Protein AF-A0AAV4SG74-F1 (afdb_monomer_lite)

pLDDT: mean 82.35, std 17.42, range [22.11, 98.25]

Sequence (217 aa):
MGGVVVFLGATATVDKCEEGGGGQMCSKLIEVGYLRFPQSEADIDRMCPLVLKFADCLKDYEDECGAEKERENVEKLIDLTNDICREDSQLRISLVANIACIENQINRSNCNRKTRDDLEELKDYIEEIETEQNMFSDMWLDYQCLFVAMEIACYASDISQNCGKEAEDVSMEILIRGEHLDDYCPETSRESALEVMKMLDLELEEETDLKNIFSTH

Organism: Caerostris extrusa (NCBI:txid172846)

Foldseek 3Di:
DDDDPPPPDPDDPPPLQPPDDLCVVLCVLVPDPPPQQQQAPVSLQVCLVSQLSSLVSQLVSCVSHNDPVSNVLSVLQNVLSVLCNDPPHPLVVLCNVQRNVLSVLVVVDPQLVVLCVLCVVVVVVQVVVCVVVVDHDPVVLLSQLSSLLSSLLSSLVSCCVRRNNSSSVSSNVCCLSNDCSCVSAPLVSLVVNLVVVVVGPDDPSSNVSSVVSSVVD

Radius of gyration: 21.66 Å; chains: 1; bounding box: 48×61×62 Å

Secondary structure (DSSP, 8-state):
------------SSSTTTSS-HHHHHHTTS--S--PPP-SHHHHHHHHHHHHHHHHHHHHHHHHH--HHHHHHHHHHHHHHHHHH-TT-HHHHHHHHHHHHHHHHHHH--HHHHHHHHTHHHHHHHHHHHHHHTS--THHHHHHHHHHHHHHHHHHHHHHHHH-HHHHHHHHHHHHHHS-HHHHS-HHHHHHHHHHHTTS---HHHHHHHHHHHH--

Structure (mmCIF, N/CA/C/O backbone):
data_AF-A0AAV4SG74-F1
#
_entry.id   AF-A0AAV4SG74-F1
#
loop_
_atom_site.group_PDB
_atom_site.id
_atom_site.type_symbol
_atom_site.label_atom_id
_atom_site.label_alt_id
_atom_site.label_comp_id
_atom_site.label_asym_id
_atom_site.label_entity_id
_atom_site.label_seq_id
_atom_site.pdbx_PDB_ins_code
_atom_site.Cartn_x
_atom_site.Cartn_y
_atom_site.Cartn_z
_atom_site.occupancy
_atom_site.B_iso_or_equiv
_atom_site.auth_seq_id
_atom_site.auth_comp_id
_atom_site.auth_asym_id
_atom_site.auth_atom_id
_atom_site.pdbx_PDB_model_num
ATOM 1 N N . MET A 1 1 ? -26.272 -46.142 -43.331 1.00 30.69 1 MET A N 1
ATOM 2 C CA . MET A 1 1 ? -24.826 -45.830 -43.368 1.00 30.69 1 MET A CA 1
ATOM 3 C C . MET A 1 1 ? -24.744 -44.394 -43.848 1.00 30.69 1 MET A C 1
ATOM 5 O O . MET A 1 1 ? -25.179 -44.146 -44.954 1.00 30.69 1 MET A O 1
ATOM 9 N N . GLY A 1 2 ? -24.414 -43.378 -43.072 1.00 26.95 2 GLY A N 1
ATOM 10 C CA . GLY A 1 2 ? -23.578 -43.277 -41.884 1.00 26.95 2 GLY A CA 1
ATOM 11 C C . GLY A 1 2 ? -22.815 -41.970 -42.098 1.00 26.95 2 GLY A C 1
ATOM 12 O O . GLY A 1 2 ? -22.111 -41.857 -43.094 1.00 26.95 2 GLY A O 1
ATOM 13 N N . GLY A 1 3 ? -23.046 -40.969 -41.253 1.00 22.11 3 GLY A N 1
ATOM 14 C CA . GLY A 1 3 ? -22.449 -39.646 -41.425 1.00 22.11 3 GLY A CA 1
ATOM 15 C C . GLY A 1 3 ? -23.182 -38.582 -40.624 1.00 22.11 3 GLY A C 1
ATOM 16 O O . GLY A 1 3 ? -23.793 -37.687 -41.195 1.00 22.11 3 GLY A O 1
ATOM 17 N N . VAL A 1 4 ? -23.157 -38.716 -39.298 1.00 22.92 4 VAL A N 1
ATOM 18 C CA . VAL A 1 4 ? -23.423 -37.589 -38.402 1.00 22.92 4 VAL A CA 1
ATOM 19 C C . VAL A 1 4 ? -22.166 -36.725 -38.445 1.00 22.92 4 VAL A C 1
ATOM 21 O O . VAL A 1 4 ? -21.117 -37.143 -37.963 1.00 22.92 4 VAL A O 1
ATOM 24 N N . VAL A 1 5 ? -22.259 -35.544 -39.050 1.00 23.86 5 VAL A N 1
ATOM 25 C CA . VAL A 1 5 ? -21.273 -34.482 -38.840 1.00 23.86 5 VAL A CA 1
ATOM 26 C C . VAL A 1 5 ? -21.732 -33.738 -37.594 1.00 23.86 5 VAL A C 1
ATOM 28 O O . VAL A 1 5 ? -22.632 -32.904 -37.659 1.00 23.86 5 VAL A O 1
ATOM 31 N N . VAL A 1 6 ? -21.169 -34.096 -36.439 1.00 25.77 6 VAL A N 1
ATOM 32 C CA . VAL A 1 6 ? -21.234 -33.227 -35.263 1.00 25.77 6 VAL A CA 1
ATOM 33 C C . VAL A 1 6 ? -20.190 -32.145 -35.495 1.00 25.77 6 VAL A C 1
ATOM 35 O O . VAL A 1 6 ? -18.991 -32.407 -35.425 1.00 25.77 6 VAL A O 1
ATOM 38 N N . PHE A 1 7 ? -20.650 -30.935 -35.804 1.00 23.52 7 PHE A N 1
ATOM 39 C CA . PHE A 1 7 ? -19.849 -29.741 -35.580 1.00 23.52 7 PHE A CA 1
ATOM 40 C C . PHE A 1 7 ? -19.635 -29.634 -34.068 1.00 23.52 7 PHE A C 1
ATOM 42 O O . PHE A 1 7 ? -20.534 -29.229 -33.334 1.00 23.52 7 PHE A O 1
ATOM 49 N N . LEU A 1 8 ? -18.460 -30.050 -33.596 1.00 28.02 8 LEU A N 1
ATOM 50 C CA . LEU A 1 8 ? -17.950 -29.575 -32.319 1.00 28.02 8 LEU A CA 1
ATOM 51 C C . LEU A 1 8 ? -17.652 -28.092 -32.524 1.00 28.02 8 LEU A C 1
ATOM 53 O O . LEU A 1 8 ? -16.682 -27.729 -33.187 1.00 28.02 8 LEU A O 1
ATOM 57 N N . GLY A 1 9 ? -18.562 -27.252 -32.035 1.00 27.55 9 GLY A N 1
ATOM 58 C CA . GLY A 1 9 ? -18.359 -25.818 -31.937 1.00 27.55 9 GLY A CA 1
ATOM 59 C C . GLY A 1 9 ? -17.183 -25.547 -31.009 1.00 27.55 9 GLY A C 1
ATOM 60 O O . GLY A 1 9 ? -17.342 -25.517 -29.795 1.00 27.55 9 GLY A O 1
ATOM 61 N N . ALA A 1 10 ? -16.002 -25.375 -31.590 1.00 36.94 10 ALA A N 1
ATOM 62 C CA . ALA A 1 10 ? -14.953 -24.575 -30.993 1.00 36.94 10 ALA A CA 1
ATOM 63 C C . ALA A 1 10 ? -15.282 -23.121 -31.338 1.00 36.94 10 ALA A C 1
ATOM 65 O O . ALA A 1 10 ? -14.990 -22.662 -32.440 1.00 36.94 10 ALA A O 1
ATOM 66 N N . THR A 1 11 ? -15.955 -22.415 -30.435 1.00 35.59 11 THR A N 1
ATOM 67 C CA . THR A 1 11 ? -16.122 -20.965 -30.550 1.00 35.59 11 THR A CA 1
ATOM 68 C C . THR A 1 11 ? -15.982 -20.319 -29.180 1.00 35.59 11 THR A C 1
ATOM 70 O O . THR A 1 11 ? -16.776 -20.613 -28.290 1.00 35.59 11 THR A O 1
ATOM 73 N N . ALA A 1 12 ? -15.010 -19.405 -29.107 1.00 36.78 12 ALA A N 1
ATOM 74 C CA . ALA A 1 12 ? -14.833 -18.331 -28.129 1.00 36.78 12 ALA A CA 1
ATOM 75 C C . ALA A 1 12 ? -14.236 -18.686 -26.752 1.00 36.78 12 ALA A C 1
ATOM 77 O O . ALA A 1 12 ? -14.907 -18.598 -25.732 1.00 36.78 12 ALA A O 1
ATOM 78 N N . THR A 1 13 ? -12.934 -18.978 -26.709 1.00 44.53 13 THR A N 1
ATOM 79 C CA . THR A 1 13 ? -12.099 -18.665 -25.524 1.00 44.53 13 THR A CA 1
ATOM 80 C C . THR A 1 13 ? -10.951 -17.704 -25.847 1.00 44.53 13 THR A C 1
ATOM 82 O O . THR A 1 13 ? -10.213 -17.329 -24.951 1.00 44.53 13 THR A O 1
ATOM 85 N N . VAL A 1 14 ? -10.792 -17.292 -27.111 1.00 46.56 14 VAL A N 1
ATOM 86 C CA . VAL A 1 14 ? -9.635 -16.489 -27.552 1.00 46.56 14 VAL A CA 1
ATOM 87 C C . VAL A 1 14 ? -9.847 -14.984 -27.322 1.00 46.56 14 VAL A C 1
ATOM 89 O O . VAL A 1 14 ? -8.883 -14.282 -27.062 1.00 46.56 14 VAL A O 1
ATOM 92 N N . ASP A 1 15 ? -11.091 -14.491 -27.285 1.00 59.50 15 ASP A N 1
ATOM 93 C CA . ASP A 1 15 ? -11.339 -13.039 -27.187 1.00 59.50 15 ASP A CA 1
ATOM 94 C C . ASP A 1 15 ? -11.157 -12.457 -25.768 1.00 59.50 15 ASP A C 1
ATOM 96 O O . ASP A 1 15 ? -10.875 -11.272 -25.620 1.00 59.50 15 ASP A O 1
ATOM 100 N N . LYS A 1 16 ? -11.291 -13.262 -24.703 1.00 65.19 16 LYS A N 1
ATOM 101 C CA . LYS A 1 16 ? -11.256 -12.751 -23.316 1.00 65.19 16 LYS A CA 1
ATOM 102 C C . LYS A 1 16 ? -9.867 -12.301 -22.849 1.00 65.19 16 LYS A C 1
ATOM 104 O O . LYS A 1 16 ? -9.784 -11.353 -22.080 1.00 65.19 16 LYS A O 1
ATOM 109 N N . CYS A 1 17 ? -8.805 -12.976 -23.290 1.00 74.75 17 CYS A N 1
ATOM 110 C CA . CYS A 1 17 ? -7.438 -12.680 -22.845 1.00 74.75 17 CYS A CA 1
ATOM 111 C C . CYS A 1 17 ? -6.726 -11.640 -23.733 1.00 74.75 17 CYS A C 1
ATOM 113 O O . CYS A 1 17 ? -5.635 -11.192 -23.393 1.00 74.75 17 CYS A O 1
ATOM 115 N N . GLU A 1 18 ? -7.312 -11.270 -24.881 1.00 70.19 18 GLU A N 1
ATOM 116 C CA . GLU A 1 18 ? -6.731 -10.309 -25.834 1.00 70.19 18 GLU A CA 1
ATOM 117 C C . GLU A 1 18 ? -7.292 -8.878 -25.661 1.00 70.19 18 GLU A C 1
ATOM 119 O O . GLU A 1 18 ? -6.620 -7.903 -26.006 1.00 70.19 18 GLU A O 1
ATOM 124 N N . GLU A 1 19 ? -8.490 -8.714 -25.084 1.00 58.56 19 GLU A N 1
ATOM 125 C CA . GLU A 1 19 ? -9.158 -7.413 -24.904 1.00 58.56 19 GLU A CA 1
ATOM 126 C C . GLU A 1 19 ? -8.765 -6.686 -23.598 1.00 58.56 19 GLU A C 1
ATOM 128 O O . GLU A 1 19 ? -9.601 -6.414 -22.739 1.00 58.56 19 GLU A O 1
ATOM 133 N N . GLY A 1 20 ? -7.493 -6.290 -23.477 1.00 57.41 20 GLY A N 1
ATOM 134 C CA . GLY A 1 20 ? -7.002 -5.452 -22.371 1.00 57.41 20 GLY A CA 1
ATOM 135 C C . GLY A 1 20 ? -6.866 -6.202 -21.037 1.00 57.41 20 GLY A C 1
ATOM 136 O O . GLY A 1 20 ? -7.619 -7.118 -20.739 1.00 57.41 20 GLY A O 1
ATOM 137 N N . GLY A 1 21 ? -5.869 -5.835 -20.224 1.00 62.09 21 GLY A N 1
ATOM 138 C CA . GLY A 1 21 ? -5.577 -6.550 -18.971 1.00 62.09 21 GLY A CA 1
ATOM 139 C C . GLY A 1 21 ? -6.795 -6.658 -18.039 1.00 62.09 21 GLY A C 1
ATOM 140 O O . GLY A 1 21 ? -7.627 -5.746 -18.002 1.00 62.09 21 GLY A O 1
ATOM 141 N N . GLY A 1 22 ? -6.878 -7.747 -17.263 1.00 60.47 22 GLY A N 1
ATOM 142 C CA . GLY A 1 22 ? -8.047 -8.129 -16.451 1.00 60.47 22 GLY A CA 1
ATOM 143 C C . GLY A 1 22 ? -8.636 -7.009 -15.586 1.00 60.47 22 GLY A C 1
ATOM 144 O O . GLY A 1 22 ? -9.855 -6.888 -15.457 1.00 60.47 22 GLY A O 1
ATOM 145 N N . GLY A 1 23 ? -7.797 -6.087 -15.100 1.00 58.56 23 GLY A N 1
ATOM 146 C CA . GLY A 1 23 ? -8.235 -4.892 -14.376 1.00 58.56 23 GLY A CA 1
ATOM 147 C C . GLY A 1 23 ? -9.192 -3.979 -15.162 1.00 58.56 23 GLY A C 1
ATOM 148 O O . GLY A 1 23 ? -10.147 -3.456 -14.591 1.00 58.56 23 GLY A O 1
ATOM 149 N N . GLN A 1 24 ? -9.027 -3.803 -16.478 1.00 63.16 24 GLN A N 1
ATOM 150 C CA . GLN A 1 24 ? -9.951 -2.994 -17.295 1.00 63.16 24 GLN A CA 1
ATOM 151 C C . GLN A 1 24 ? -11.296 -3.691 -17.520 1.00 63.16 24 GLN A C 1
ATOM 153 O O . GLN A 1 24 ? -12.339 -3.035 -17.586 1.00 63.16 24 GLN A O 1
ATOM 158 N N . MET A 1 25 ? -11.286 -5.020 -17.605 1.00 66.62 25 MET A N 1
ATOM 159 C CA . MET A 1 25 ? -12.502 -5.812 -17.735 1.00 66.62 25 MET A CA 1
ATOM 160 C C . MET A 1 25 ? -13.303 -5.795 -16.428 1.00 66.62 25 MET A C 1
ATOM 162 O O . MET A 1 25 ? -14.501 -5.496 -16.439 1.00 66.62 25 MET A O 1
ATOM 166 N N . CYS A 1 26 ? -12.630 -6.034 -15.302 1.00 76.19 26 CYS A N 1
ATOM 167 C CA . CYS A 1 26 ? -13.257 -6.118 -13.987 1.00 76.19 26 CYS A CA 1
ATOM 168 C C . CYS A 1 26 ? -13.577 -4.746 -13.378 1.00 76.19 26 CYS A C 1
ATOM 170 O O . CYS A 1 26 ? -14.550 -4.626 -12.637 1.00 76.19 26 CYS A O 1
ATOM 172 N N . SER A 1 27 ? -12.854 -3.677 -13.733 1.00 65.75 27 SER A N 1
ATOM 173 C CA . SER A 1 27 ? -13.135 -2.318 -13.230 1.00 65.75 27 SER A CA 1
ATOM 174 C C . SER A 1 27 ? -14.499 -1.779 -13.655 1.00 65.75 27 SER A C 1
ATOM 176 O O . SER A 1 27 ? -15.064 -0.960 -12.941 1.00 65.75 27 SER A O 1
ATOM 178 N N . LYS A 1 28 ? -15.111 -2.285 -14.736 1.00 66.25 28 LYS A N 1
ATOM 179 C CA . LYS A 1 28 ? -16.508 -1.951 -15.084 1.00 66.25 28 LYS A CA 1
ATOM 180 C C . LYS A 1 28 ? -17.513 -2.362 -13.997 1.00 66.25 28 LYS A C 1
ATOM 182 O O . LYS A 1 28 ? -18.635 -1.864 -13.997 1.00 66.25 28 LYS A O 1
ATOM 187 N N . LEU A 1 29 ? -17.132 -3.267 -13.089 1.00 58.38 29 LEU A N 1
ATOM 188 C CA . LEU A 1 29 ? -17.943 -3.684 -11.940 1.00 58.38 29 LEU A CA 1
ATOM 189 C C . LEU A 1 29 ? -17.892 -2.681 -10.782 1.00 58.38 29 LEU A C 1
ATOM 191 O O . LEU A 1 29 ? -18.808 -2.662 -9.961 1.00 58.38 29 LEU A O 1
ATOM 195 N N . ILE A 1 30 ? -16.856 -1.845 -10.741 1.00 61.72 30 ILE A N 1
ATOM 196 C CA . ILE A 1 30 ? -16.690 -0.745 -9.798 1.00 61.72 30 ILE A CA 1
ATOM 197 C C . ILE A 1 30 ? -16.869 0.526 -10.628 1.00 61.72 30 ILE A C 1
ATOM 199 O O . ILE A 1 30 ? -15.891 1.071 -11.124 1.00 61.72 30 ILE A O 1
ATOM 203 N N . GLU A 1 31 ? -18.105 0.988 -10.861 1.00 53.88 31 GLU A N 1
ATOM 204 C CA . GLU A 1 31 ? -18.312 2.300 -11.497 1.00 53.88 31 GLU A CA 1
ATOM 205 C C . GLU A 1 31 ? -17.474 3.336 -10.729 1.00 53.88 31 GLU A C 1
ATOM 207 O O . GLU A 1 31 ? -17.737 3.614 -9.560 1.00 53.88 31 GLU A O 1
ATOM 212 N N . VAL A 1 32 ? -16.395 3.803 -11.370 1.00 43.12 32 VAL A N 1
ATOM 213 C CA . VAL A 1 32 ? -15.214 4.409 -10.742 1.00 43.12 32 VAL A CA 1
ATOM 214 C C . VAL A 1 32 ? -15.543 5.802 -10.201 1.00 43.12 32 VAL A C 1
ATOM 216 O O . VAL A 1 32 ? -15.176 6.830 -10.762 1.00 43.12 32 VAL A O 1
ATOM 219 N N . GLY A 1 33 ? -16.257 5.848 -9.084 1.00 40.31 33 GLY A N 1
ATOM 220 C CA . GLY A 1 33 ? -16.076 6.880 -8.082 1.00 40.31 33 GLY A CA 1
ATOM 221 C C . GLY A 1 33 ? -15.002 6.368 -7.142 1.00 40.31 33 GLY A C 1
ATOM 222 O O . GLY A 1 33 ? -15.271 5.410 -6.429 1.00 40.31 33 GLY A O 1
ATOM 223 N N . TYR A 1 34 ? -13.804 6.964 -7.205 1.00 51.62 34 TYR A N 1
ATOM 224 C CA . TYR A 1 34 ? -12.665 6.760 -6.301 1.00 51.62 34 TYR A CA 1
ATOM 225 C C . TYR A 1 34 ? -13.066 6.007 -5.031 1.00 51.62 34 TYR A C 1
ATOM 227 O O . TYR A 1 34 ? -13.772 6.584 -4.196 1.00 51.62 34 TYR A O 1
ATOM 235 N N . LEU A 1 35 ? -12.656 4.739 -4.903 1.00 60.34 35 LEU A N 1
ATOM 236 C CA . LEU A 1 35 ? -12.753 4.027 -3.634 1.00 60.34 35 LEU A CA 1
ATOM 237 C C . LEU A 1 35 ? -11.915 4.832 -2.644 1.00 60.34 35 LEU A C 1
ATOM 239 O O . LEU A 1 35 ? -10.691 4.752 -2.621 1.00 60.34 35 LEU A O 1
ATOM 243 N N . ARG A 1 36 ? -12.580 5.720 -1.910 1.00 76.25 36 ARG A N 1
ATOM 244 C CA . ARG A 1 36 ? -11.975 6.416 -0.788 1.00 76.25 36 ARG A CA 1
ATOM 245 C C . ARG A 1 36 ? -11.783 5.388 0.304 1.00 76.25 36 ARG A C 1
ATOM 247 O O . ARG A 1 36 ? -12.595 4.468 0.432 1.00 76.25 36 ARG A O 1
ATOM 254 N N . PHE A 1 37 ? -10.731 5.575 1.088 1.00 86.56 37 PHE A N 1
ATOM 255 C CA . PHE A 1 37 ? -10.554 4.798 2.298 1.00 86.56 37 PHE A CA 1
ATOM 256 C C . PHE A 1 37 ? -11.847 4.879 3.137 1.00 86.56 37 PHE A C 1
ATOM 258 O O . PHE A 1 37 ? -12.417 5.973 3.257 1.00 86.56 37 PHE A O 1
ATOM 265 N N . PRO A 1 38 ? -12.379 3.746 3.627 1.00 91.81 38 PRO A N 1
ATOM 266 C CA . PRO A 1 38 ? -13.642 3.743 4.351 1.00 91.81 38 PRO A CA 1
ATOM 267 C C . PRO A 1 38 ? -13.515 4.602 5.617 1.00 91.81 38 PRO A C 1
ATOM 269 O O . PRO A 1 38 ? -12.474 4.615 6.265 1.00 91.81 38 PRO A O 1
ATOM 272 N N . GLN A 1 39 ? -14.567 5.344 5.968 1.00 92.69 39 GLN A N 1
ATOM 273 C CA . GLN A 1 39 ? -14.557 6.250 7.130 1.00 92.69 39 GLN A CA 1
ATOM 274 C C . GLN A 1 39 ? -15.227 5.627 8.357 1.00 92.69 39 GLN A C 1
ATOM 276 O O . GLN A 1 39 ? -15.163 6.163 9.464 1.00 92.69 39 GLN A O 1
ATOM 281 N N . SER A 1 40 ? -15.926 4.513 8.155 1.00 95.50 40 SER A N 1
ATOM 282 C CA . SER A 1 40 ? -16.756 3.866 9.157 1.00 95.50 40 SER A CA 1
ATOM 283 C C . SER A 1 40 ? -16.965 2.391 8.829 1.00 95.50 40 SER A C 1
ATOM 285 O O . SER A 1 40 ? -16.790 1.963 7.689 1.00 95.50 40 SER A O 1
ATOM 287 N N . GLU A 1 41 ? -17.419 1.618 9.812 1.00 96.19 41 GLU A N 1
ATOM 288 C CA . GLU A 1 41 ? -17.832 0.227 9.596 1.00 96.19 41 GLU A CA 1
ATOM 289 C C . GLU A 1 41 ? -18.939 0.104 8.536 1.00 96.19 41 GLU A C 1
ATOM 291 O O . GLU A 1 41 ? -18.882 -0.763 7.669 1.00 96.19 41 GLU A O 1
ATOM 296 N N . ALA A 1 42 ? -19.896 1.037 8.527 1.00 96.19 42 ALA A N 1
ATOM 297 C CA . ALA A 1 42 ? -20.960 1.059 7.528 1.00 96.19 42 ALA A CA 1
ATOM 298 C C . ALA A 1 42 ? -20.429 1.269 6.095 1.00 96.19 42 ALA A C 1
ATOM 300 O O . ALA A 1 42 ? -21.050 0.808 5.134 1.00 96.19 42 ALA A O 1
ATOM 301 N N . ASP A 1 43 ? -19.291 1.955 5.932 1.00 94.06 43 ASP A N 1
ATOM 302 C CA . ASP A 1 43 ? -18.624 2.051 4.633 1.00 94.06 43 ASP A CA 1
ATOM 303 C C . ASP A 1 43 ? -18.001 0.719 4.226 1.00 94.06 43 ASP A C 1
ATOM 305 O O . ASP A 1 43 ? -18.193 0.313 3.080 1.00 94.06 43 ASP A O 1
ATOM 309 N N . ILE A 1 44 ? -17.340 0.017 5.155 1.00 94.31 44 ILE A N 1
ATOM 310 C CA . ILE A 1 44 ? -16.803 -1.332 4.915 1.00 94.31 44 ILE A CA 1
ATOM 311 C C . ILE A 1 44 ? -17.932 -2.262 4.460 1.00 94.31 44 ILE A C 1
ATOM 313 O O . ILE A 1 44 ? -17.835 -2.855 3.388 1.00 94.31 44 ILE A O 1
ATOM 317 N N . ASP A 1 45 ? -19.043 -2.320 5.197 1.00 95.50 45 ASP A N 1
ATOM 318 C CA . ASP A 1 45 ? -20.185 -3.186 4.869 1.00 95.50 45 ASP A CA 1
ATOM 319 C C . ASP A 1 45 ? -20.777 -2.901 3.491 1.00 95.50 45 ASP 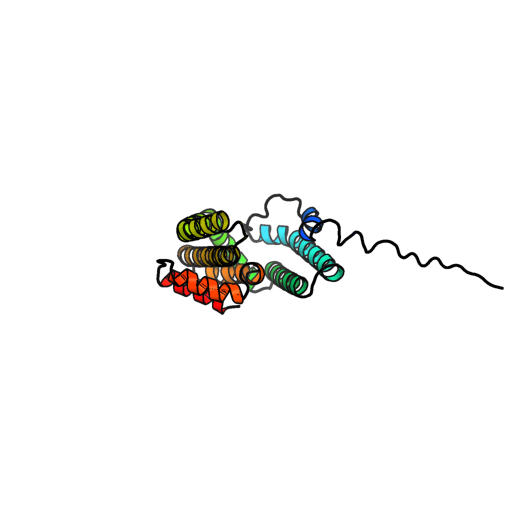A C 1
ATOM 321 O O . ASP A 1 45 ? -21.165 -3.810 2.754 1.00 95.50 45 ASP A O 1
ATOM 325 N N . ARG A 1 46 ? -20.831 -1.621 3.119 1.00 93.56 46 ARG A N 1
ATOM 326 C CA . ARG A 1 46 ? -21.308 -1.188 1.807 1.00 93.56 46 ARG A CA 1
ATOM 327 C C . ARG A 1 46 ? -20.327 -1.548 0.690 1.00 93.56 46 ARG A C 1
ATOM 329 O O . ARG A 1 46 ? -20.768 -1.868 -0.413 1.00 93.56 46 ARG A O 1
ATOM 336 N N . MET A 1 47 ? -19.024 -1.461 0.948 1.00 90.88 47 MET A N 1
ATOM 337 C CA . MET A 1 47 ? -17.967 -1.701 -0.040 1.00 90.88 47 MET A CA 1
ATOM 338 C C . MET A 1 47 ? -17.695 -3.191 -0.252 1.00 90.88 47 MET A C 1
ATOM 340 O O . MET A 1 47 ? -17.491 -3.611 -1.388 1.00 90.88 47 MET A O 1
ATOM 344 N N . CYS A 1 48 ? -17.755 -4.002 0.800 1.00 93.94 48 CYS A N 1
ATOM 345 C CA . CYS A 1 48 ? -17.449 -5.428 0.769 1.00 93.94 48 CYS A CA 1
ATOM 346 C C . CYS A 1 48 ? -18.097 -6.236 -0.364 1.00 93.94 48 CYS A C 1
ATOM 348 O O . CYS A 1 48 ? -17.362 -6.908 -1.086 1.00 93.94 48 CYS A O 1
ATOM 350 N N . PRO A 1 49 ? -19.419 -6.165 -0.620 1.00 92.12 49 PRO A N 1
ATOM 351 C CA . PRO A 1 49 ? -20.010 -6.909 -1.733 1.00 92.12 49 PRO A CA 1
ATOM 352 C C . PRO A 1 49 ? -19.485 -6.466 -3.109 1.00 92.12 49 PRO A C 1
ATOM 354 O O . PRO A 1 49 ? -19.512 -7.254 -4.051 1.00 92.12 49 PRO A O 1
ATOM 357 N N . LEU A 1 50 ? -19.012 -5.221 -3.246 1.00 89.31 50 LEU A N 1
ATOM 358 C CA . LEU A 1 50 ? -18.424 -4.710 -4.487 1.00 89.31 50 LEU A CA 1
ATOM 359 C C . LEU A 1 50 ? -16.982 -5.195 -4.654 1.00 89.31 50 LEU A C 1
ATOM 361 O O . LEU A 1 50 ? -16.628 -5.671 -5.731 1.00 89.31 50 LEU A O 1
ATOM 365 N N . VAL A 1 51 ? -16.175 -5.100 -3.593 1.00 88.44 51 VAL A N 1
ATOM 366 C CA . VAL A 1 51 ? -14.764 -5.513 -3.613 1.00 88.44 51 VAL A CA 1
ATOM 367 C C . VAL A 1 51 ? -14.649 -7.026 -3.782 1.00 88.44 51 VAL A C 1
ATOM 369 O O . VAL A 1 51 ? -13.886 -7.467 -4.631 1.00 88.44 51 VAL A O 1
ATOM 372 N N . LEU A 1 52 ? -15.467 -7.819 -3.081 1.00 90.75 52 LEU A N 1
ATOM 373 C CA . LEU A 1 52 ? -15.499 -9.277 -3.253 1.00 90.75 52 LEU A CA 1
ATOM 374 C C . LEU A 1 52 ? -15.860 -9.668 -4.688 1.00 90.75 52 LEU A C 1
ATOM 376 O O . LEU A 1 52 ? -15.170 -10.471 -5.300 1.00 90.75 52 LEU A O 1
ATOM 380 N N . LYS A 1 53 ? -16.881 -9.032 -5.273 1.00 90.19 53 LYS A N 1
ATOM 381 C CA . LYS A 1 53 ? -17.267 -9.288 -6.667 1.00 90.19 53 LYS A CA 1
ATOM 382 C C . LYS A 1 53 ? -16.161 -8.912 -7.661 1.00 90.19 53 LYS A C 1
ATOM 384 O O . LYS A 1 53 ? -16.016 -9.558 -8.696 1.00 90.19 53 LYS A O 1
ATOM 389 N N . PHE A 1 54 ? -15.422 -7.840 -7.386 1.00 87.75 54 PHE A N 1
ATOM 390 C CA . PHE A 1 54 ? -14.267 -7.456 -8.190 1.00 87.75 54 PHE A CA 1
ATOM 391 C C . PHE A 1 54 ? -13.129 -8.474 -8.057 1.00 87.75 54 PHE A C 1
ATOM 393 O O . PHE A 1 54 ? -12.573 -8.881 -9.072 1.00 87.75 54 PHE A O 1
ATOM 400 N N . ALA A 1 55 ? -12.837 -8.923 -6.837 1.00 88.50 55 ALA A N 1
ATOM 401 C CA . ALA A 1 55 ? -11.810 -9.918 -6.564 1.00 88.50 55 ALA A CA 1
ATOM 402 C C . ALA A 1 55 ? -12.144 -11.278 -7.210 1.00 88.50 55 ALA A C 1
ATOM 404 O O . ALA A 1 55 ? -11.281 -11.876 -7.845 1.00 88.50 55 ALA A O 1
ATOM 405 N N . ASP A 1 56 ? -13.411 -11.706 -7.168 1.00 90.00 56 ASP A N 1
ATOM 406 C CA . ASP A 1 56 ? -13.895 -12.895 -7.885 1.00 90.00 56 ASP A CA 1
ATOM 407 C C . ASP A 1 56 ? -13.710 -12.756 -9.407 1.00 90.00 56 ASP A C 1
ATOM 409 O O . ASP A 1 56 ? -13.269 -13.688 -10.070 1.00 90.00 56 ASP A O 1
ATOM 413 N N . CYS A 1 57 ? -13.990 -11.575 -9.974 1.00 90.00 57 CYS A N 1
ATOM 414 C CA . CYS A 1 57 ? -13.758 -11.317 -11.398 1.00 90.00 57 CYS A CA 1
ATOM 415 C C . CYS A 1 57 ? -12.272 -11.402 -11.769 1.00 90.00 57 CYS A C 1
ATOM 417 O O . CYS A 1 57 ? -11.935 -11.971 -12.807 1.00 90.00 57 CYS A O 1
ATOM 419 N N . LEU A 1 58 ? -11.388 -10.845 -10.930 1.00 88.56 58 LEU A N 1
ATOM 420 C CA . LEU A 1 58 ? -9.943 -10.964 -11.125 1.00 88.56 58 LEU A CA 1
ATOM 421 C C . LEU A 1 58 ? -9.511 -12.426 -11.070 1.00 88.56 58 LEU A C 1
ATOM 423 O O . LEU A 1 58 ? -8.748 -12.854 -11.927 1.00 88.56 58 LEU A O 1
ATOM 427 N N . LYS A 1 59 ? -10.042 -13.203 -10.121 1.00 90.56 59 LYS A N 1
ATOM 428 C CA . LYS A 1 59 ? -9.757 -14.635 -10.023 1.00 90.56 59 LYS A CA 1
ATOM 429 C C . LYS A 1 59 ? -10.140 -15.378 -11.290 1.00 90.56 59 LYS A C 1
ATOM 431 O O . LYS A 1 59 ? -9.303 -16.070 -11.856 1.00 90.56 59 LYS A O 1
ATOM 436 N N . ASP A 1 60 ? -11.379 -15.200 -11.745 1.00 90.25 60 ASP A N 1
ATOM 437 C CA . ASP A 1 60 ? -11.882 -15.850 -12.956 1.00 90.25 60 ASP A CA 1
ATOM 438 C C . ASP A 1 60 ? -11.009 -15.498 -14.172 1.00 90.25 60 ASP A C 1
ATOM 440 O O . ASP A 1 60 ? -10.728 -16.354 -15.012 1.00 90.25 60 ASP A O 1
ATOM 444 N N . TYR A 1 61 ? -10.555 -14.244 -14.262 1.00 88.62 61 TYR A N 1
ATOM 445 C CA . TYR A 1 61 ? -9.646 -13.808 -15.317 1.00 88.62 61 TYR A CA 1
ATOM 446 C C . TYR A 1 61 ? -8.260 -14.453 -15.193 1.00 88.62 61 TYR A C 1
ATOM 448 O O . TYR A 1 61 ? -7.768 -14.993 -16.178 1.00 88.62 61 TYR A O 1
ATOM 456 N N . GLU A 1 62 ? -7.624 -14.434 -14.020 1.00 89.38 62 GLU A N 1
ATOM 457 C CA . GLU A 1 62 ? -6.281 -15.003 -13.847 1.00 89.38 62 GLU A CA 1
ATOM 458 C C . GLU A 1 62 ? -6.274 -16.538 -13.972 1.00 89.38 62 GLU A C 1
ATOM 460 O O . GLU A 1 62 ? -5.331 -17.116 -14.518 1.00 89.38 62 GLU A O 1
ATOM 465 N N . ASP A 1 63 ? -7.345 -17.220 -13.561 1.00 89.25 63 ASP A N 1
ATOM 466 C CA . ASP A 1 63 ? -7.511 -18.662 -13.767 1.00 89.25 63 ASP A CA 1
ATOM 467 C C . ASP A 1 63 ? -7.571 -19.016 -15.265 1.00 89.25 63 ASP A C 1
ATOM 469 O O . ASP A 1 63 ? -6.981 -20.018 -15.695 1.00 89.25 63 ASP A O 1
ATOM 473 N N . GLU A 1 64 ? -8.237 -18.181 -16.072 1.00 88.00 64 GLU A N 1
ATOM 474 C CA . GLU A 1 64 ? -8.383 -18.362 -17.522 1.00 88.00 64 GLU A CA 1
ATOM 475 C C . GLU A 1 64 ? -7.158 -17.876 -18.324 1.00 88.00 64 GLU A C 1
ATOM 477 O O . GLU A 1 64 ? -6.745 -18.546 -19.275 1.00 88.00 64 GLU A O 1
ATOM 482 N N . CYS A 1 65 ? -6.583 -16.731 -17.955 1.00 87.31 65 CYS A N 1
ATOM 483 C CA . CYS A 1 65 ? -5.636 -15.956 -18.768 1.00 87.31 65 CYS A CA 1
ATOM 484 C C . CYS A 1 65 ? -4.283 -15.693 -18.086 1.00 87.31 65 CYS A C 1
ATOM 486 O O . CYS A 1 65 ? -3.312 -15.372 -18.771 1.00 87.31 65 CYS A O 1
ATOM 488 N N . GLY A 1 66 ? -4.225 -15.797 -16.760 1.00 83.38 66 GLY A N 1
ATOM 489 C CA . GLY A 1 66 ? -3.088 -15.405 -15.931 1.00 83.38 66 GLY A CA 1
ATOM 490 C C . GLY A 1 66 ? -1.953 -16.414 -15.886 1.00 83.38 66 GLY A C 1
ATOM 491 O O . GLY A 1 66 ? -2.172 -17.625 -16.031 1.00 83.38 66 GLY A O 1
ATOM 492 N N . ALA A 1 67 ? -0.745 -15.911 -15.630 1.00 83.44 67 ALA A N 1
ATOM 493 C CA . ALA A 1 67 ? 0.386 -16.732 -15.217 1.00 83.44 67 ALA A CA 1
ATOM 494 C C . ALA A 1 67 ? 0.320 -17.037 -13.703 1.00 83.44 67 ALA A C 1
ATOM 496 O O . ALA A 1 67 ? -0.534 -16.540 -12.971 1.00 83.44 67 ALA A O 1
ATOM 497 N N . GLU A 1 68 ? 1.157 -17.973 -13.248 1.00 84.56 68 GLU A N 1
ATOM 498 C CA . GLU A 1 68 ? 1.082 -18.529 -11.888 1.00 84.56 68 GLU A CA 1
ATOM 499 C C . GLU A 1 68 ? 1.287 -17.460 -10.804 1.00 84.56 68 GLU A C 1
ATOM 501 O O . GLU A 1 68 ? 0.528 -17.424 -9.839 1.00 84.56 68 GLU A O 1
ATOM 506 N N . LYS A 1 69 ? 2.239 -16.537 -11.002 1.00 79.88 69 LYS A N 1
ATOM 507 C CA . LYS A 1 69 ? 2.524 -15.450 -10.051 1.00 79.88 69 LYS A CA 1
ATOM 508 C C . LYS A 1 69 ? 1.324 -14.509 -9.893 1.00 79.88 69 LYS A C 1
ATOM 510 O O . LYS A 1 69 ? 0.982 -14.101 -8.787 1.00 79.88 69 LYS A O 1
ATOM 515 N N . GLU A 1 70 ? 0.664 -14.178 -10.994 1.00 82.62 70 GLU A N 1
ATOM 516 C CA . GLU A 1 70 ? -0.495 -13.292 -11.027 1.00 82.62 70 GLU A CA 1
ATOM 517 C C . GLU A 1 70 ? -1.689 -13.920 -10.295 1.00 82.62 70 GLU A C 1
ATOM 519 O O . GLU A 1 70 ? -2.389 -13.232 -9.549 1.00 82.62 70 GLU A O 1
ATOM 524 N N . ARG A 1 71 ? -1.865 -15.243 -10.409 1.00 86.12 71 ARG A N 1
ATOM 525 C CA . ARG A 1 71 ? -2.866 -15.987 -9.628 1.00 86.12 71 ARG A CA 1
ATOM 526 C C . ARG A 1 71 ? -2.580 -15.928 -8.134 1.00 86.12 71 ARG A C 1
ATOM 528 O O . ARG A 1 71 ? -3.488 -15.607 -7.374 1.00 86.12 71 ARG A O 1
ATOM 535 N N . GLU A 1 72 ? -1.339 -16.178 -7.715 1.00 86.94 72 GLU A N 1
ATOM 536 C CA . GLU A 1 72 ? -0.947 -16.081 -6.300 1.00 86.94 72 GLU A CA 1
ATOM 537 C C . GLU A 1 72 ? -1.212 -14.675 -5.737 1.00 86.94 72 GLU A C 1
ATOM 539 O O . GLU A 1 72 ? -1.720 -14.519 -4.626 1.00 86.94 72 GLU A O 1
ATOM 544 N N . ASN A 1 73 ? -0.918 -13.638 -6.522 1.00 84.00 73 ASN A N 1
ATOM 545 C CA . ASN A 1 73 ? -1.174 -12.248 -6.155 1.00 84.00 73 ASN A CA 1
ATOM 546 C C . ASN A 1 73 ? -2.674 -11.952 -5.994 1.00 84.00 73 ASN A C 1
ATOM 548 O O . ASN A 1 73 ? -3.075 -11.298 -5.027 1.00 84.00 73 ASN A O 1
ATOM 552 N N . VAL A 1 74 ? -3.515 -12.455 -6.899 1.00 87.19 74 VAL A N 1
ATOM 553 C CA . VAL A 1 74 ? -4.974 -12.319 -6.786 1.00 87.19 74 VAL A CA 1
ATOM 554 C C . VAL A 1 74 ? -5.527 -13.108 -5.599 1.00 87.19 74 VAL A C 1
ATOM 556 O O . VAL A 1 74 ? -6.411 -12.610 -4.902 1.00 87.19 74 VAL A O 1
ATOM 559 N N . GLU A 1 75 ? -4.990 -14.292 -5.302 1.00 90.31 75 GLU A N 1
ATOM 560 C CA . GLU A 1 75 ? -5.374 -15.066 -4.116 1.00 90.31 75 GLU A CA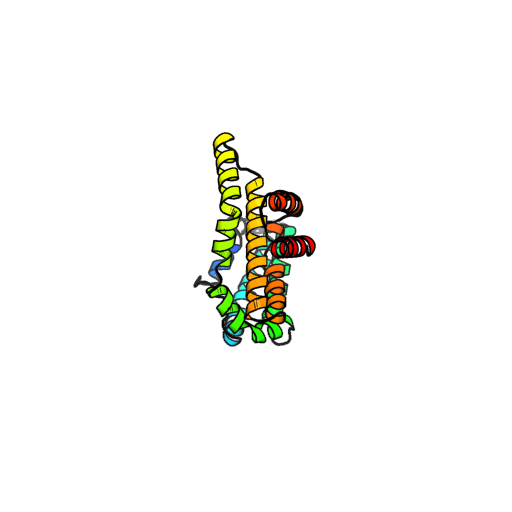 1
ATOM 561 C C . GLU A 1 75 ? -5.057 -14.318 -2.814 1.00 90.31 75 GLU A C 1
ATOM 563 O O . GLU A 1 75 ? -5.939 -14.196 -1.962 1.00 90.31 75 GLU A O 1
ATOM 568 N N . LYS A 1 76 ? -3.862 -13.722 -2.688 1.00 89.25 76 LYS A N 1
ATOM 569 C CA . LYS A 1 76 ? -3.501 -12.875 -1.533 1.00 89.25 76 LYS A CA 1
ATOM 570 C C . LYS A 1 76 ? -4.491 -11.718 -1.342 1.00 89.25 76 LYS A C 1
ATOM 572 O O . LYS A 1 76 ? -4.936 -11.462 -0.218 1.00 89.25 76 LYS A O 1
ATOM 577 N N . LEU A 1 77 ? -4.877 -11.048 -2.432 1.00 87.00 77 LEU A N 1
ATOM 578 C CA . LEU A 1 77 ? -5.847 -9.949 -2.402 1.00 87.00 77 LEU A CA 1
ATOM 579 C C . LEU A 1 77 ? -7.250 -10.421 -1.985 1.00 87.00 77 LEU A C 1
ATOM 581 O O . LEU A 1 77 ? -7.936 -9.737 -1.218 1.00 87.00 77 LEU A O 1
ATOM 585 N N . ILE A 1 78 ? -7.684 -11.587 -2.468 1.00 91.75 78 ILE A N 1
ATOM 586 C CA . ILE A 1 78 ? -8.960 -12.205 -2.084 1.00 91.75 78 ILE A CA 1
ATOM 587 C C . ILE A 1 78 ? -8.960 -12.553 -0.600 1.00 91.75 78 ILE A C 1
ATOM 589 O O . ILE A 1 78 ? -9.926 -12.238 0.095 1.00 91.75 78 ILE A O 1
ATOM 593 N N . ASP A 1 79 ? -7.885 -13.153 -0.098 1.00 94.25 79 ASP A N 1
ATOM 594 C CA . ASP A 1 79 ? -7.754 -13.514 1.312 1.00 94.25 79 ASP A CA 1
ATOM 595 C C . ASP A 1 79 ? -7.794 -12.277 2.213 1.00 94.25 79 ASP A C 1
ATOM 597 O O . ASP A 1 79 ? -8.536 -12.254 3.197 1.00 94.25 79 ASP A O 1
ATOM 601 N N . LEU A 1 80 ? -7.072 -11.210 1.850 1.00 93.38 80 LEU A N 1
ATOM 602 C CA . LEU A 1 80 ? -7.154 -9.927 2.551 1.00 93.38 80 LEU A CA 1
ATOM 603 C C . LEU A 1 80 ? -8.576 -9.352 2.530 1.00 93.38 80 LEU A C 1
ATOM 605 O O . LEU A 1 80 ? -9.096 -8.939 3.567 1.00 93.38 80 LEU A O 1
ATOM 609 N N . THR A 1 81 ? -9.218 -9.337 1.361 1.00 93.12 81 THR A N 1
ATOM 610 C CA . THR A 1 81 ? -10.585 -8.820 1.210 1.00 93.12 81 THR A CA 1
ATOM 611 C C . THR A 1 81 ? -11.564 -9.611 2.075 1.00 93.12 81 THR A C 1
ATOM 613 O O . THR A 1 81 ? -12.404 -9.024 2.758 1.00 93.12 81 THR A O 1
ATOM 616 N N . ASN A 1 82 ? -11.444 -10.938 2.090 1.00 95.81 82 ASN A N 1
ATOM 617 C CA . ASN A 1 82 ? -12.262 -11.812 2.923 1.00 95.81 82 ASN A CA 1
ATOM 618 C C . ASN A 1 82 ? -12.064 -11.521 4.410 1.00 95.81 82 ASN A C 1
ATOM 620 O O . ASN A 1 82 ? -13.051 -11.435 5.142 1.00 95.81 82 ASN A O 1
ATOM 624 N N . ASP A 1 83 ? -10.823 -11.334 4.855 1.00 97.00 83 ASP A N 1
ATOM 625 C CA . ASP A 1 83 ? -10.547 -10.969 6.240 1.00 97.00 83 ASP A CA 1
ATOM 626 C C . ASP A 1 83 ? -11.164 -9.610 6.580 1.00 97.00 83 ASP A C 1
ATOM 628 O O . ASP A 1 83 ? -11.908 -9.519 7.550 1.00 97.00 83 ASP A O 1
ATOM 632 N N . ILE A 1 84 ? -10.975 -8.570 5.766 1.00 96.19 84 ILE A N 1
ATOM 633 C CA . ILE A 1 84 ? -11.582 -7.250 6.015 1.00 96.19 84 ILE A CA 1
ATOM 634 C C . ILE A 1 84 ? -13.119 -7.319 6.030 1.00 96.19 84 ILE A C 1
ATOM 636 O O . ILE A 1 84 ? -13.763 -6.612 6.804 1.00 96.19 84 ILE A O 1
ATOM 640 N N . CYS A 1 85 ? -13.728 -8.165 5.198 1.00 96.75 85 CYS A N 1
ATOM 641 C CA . CYS A 1 85 ? -15.180 -8.209 5.045 1.00 96.75 85 CYS A CA 1
ATOM 642 C C . CYS A 1 85 ? -15.911 -9.094 6.052 1.00 96.75 85 CYS A C 1
ATOM 644 O O . CYS A 1 85 ? -17.099 -8.877 6.301 1.00 96.75 85 CYS A O 1
ATOM 646 N N . ARG A 1 86 ? -15.231 -10.055 6.673 1.00 97.25 86 ARG A N 1
ATOM 647 C CA . ARG A 1 86 ? -15.820 -10.921 7.696 1.00 97.25 86 ARG A CA 1
ATOM 648 C C . ARG A 1 86 ? -15.920 -10.216 9.046 1.00 97.25 86 ARG A C 1
ATOM 650 O O . ARG A 1 86 ? -14.902 -9.907 9.653 1.00 97.25 86 ARG A O 1
ATOM 657 N N . GLU A 1 87 ? -17.146 -10.046 9.545 1.00 96.12 87 GLU A N 1
ATOM 658 C CA . GLU A 1 87 ? -17.464 -9.415 10.844 1.00 96.12 87 GLU A CA 1
ATOM 659 C C . GLU A 1 87 ? -16.672 -9.981 12.034 1.00 96.12 87 GLU A C 1
ATOM 661 O O . GLU A 1 87 ? -16.365 -9.256 12.976 1.00 96.12 87 GLU A O 1
ATOM 666 N N . ASP A 1 88 ? -16.339 -11.272 11.996 1.00 96.50 88 ASP A N 1
ATOM 667 C CA . ASP A 1 88 ? -15.666 -11.988 13.079 1.00 96.50 88 ASP A CA 1
ATOM 668 C C . ASP A 1 88 ? -14.135 -12.047 12.945 1.00 96.50 88 ASP A C 1
ATOM 670 O O . ASP A 1 88 ? -13.467 -12.636 13.802 1.00 96.50 88 ASP A O 1
ATOM 674 N N . SER A 1 89 ? -13.562 -11.472 11.884 1.00 97.62 89 SER A N 1
ATOM 675 C CA . SER A 1 89 ? -12.115 -11.487 11.685 1.00 97.62 89 SER A CA 1
ATOM 676 C C . SER A 1 89 ? -11.418 -10.503 12.628 1.00 97.62 89 SER A C 1
ATOM 678 O O . SER A 1 89 ? -11.921 -9.419 12.928 1.00 97.62 89 SER A O 1
ATOM 680 N N . GLN A 1 90 ? -10.214 -10.863 13.079 1.00 97.50 90 GLN A N 1
ATOM 681 C CA . GLN A 1 90 ? -9.406 -9.953 13.895 1.00 97.50 90 GLN A CA 1
ATOM 682 C C . GLN A 1 90 ? -9.020 -8.696 13.109 1.00 97.50 90 GLN A C 1
ATOM 684 O O . GLN A 1 90 ? -9.102 -7.600 13.651 1.00 97.50 90 GLN A O 1
ATOM 689 N N . LEU A 1 91 ? -8.692 -8.844 11.821 1.00 96.81 91 LEU A N 1
ATOM 690 C CA . LEU A 1 91 ? -8.311 -7.725 10.965 1.00 96.81 91 LEU A CA 1
ATOM 691 C C . LEU A 1 91 ? -9.432 -6.684 10.849 1.00 96.81 91 LEU A C 1
ATOM 693 O O . LEU A 1 91 ? -9.186 -5.492 11.020 1.00 96.81 91 LEU A O 1
ATOM 697 N N . ARG A 1 92 ? -10.678 -7.120 10.622 1.00 97.19 92 ARG A N 1
ATOM 698 C CA . ARG A 1 92 ? -11.829 -6.215 10.548 1.00 97.19 92 ARG A CA 1
ATOM 699 C C . ARG A 1 92 ? -12.094 -5.540 11.885 1.00 97.19 92 ARG A C 1
ATOM 701 O O . ARG A 1 92 ? -12.326 -4.335 11.904 1.00 97.19 92 ARG A O 1
ATOM 708 N N . ILE A 1 93 ? -12.063 -6.290 12.988 1.00 98.25 93 ILE A N 1
ATOM 709 C CA . ILE A 1 93 ? -12.292 -5.742 14.332 1.00 98.25 93 ILE A CA 1
ATOM 710 C C . ILE A 1 93 ? -11.274 -4.631 14.632 1.00 98.25 93 ILE A C 1
ATOM 712 O O . ILE A 1 93 ? -11.673 -3.525 15.007 1.00 98.25 93 ILE A O 1
ATOM 716 N N . SER A 1 94 ? -9.983 -4.890 14.404 1.00 97.81 94 SER A N 1
ATOM 717 C CA . SER A 1 94 ? -8.912 -3.907 14.607 1.00 97.81 94 SER A CA 1
ATOM 718 C C . SER A 1 94 ? -9.030 -2.717 13.654 1.00 97.81 94 SER A C 1
ATOM 720 O O . SER A 1 94 ? -8.845 -1.572 14.070 1.00 97.81 94 SER A O 1
ATOM 722 N N . LEU A 1 95 ? -9.391 -2.955 12.387 1.00 97.31 95 LEU A N 1
ATOM 723 C CA . LEU A 1 95 ? -9.593 -1.888 11.410 1.00 97.31 95 LEU A CA 1
ATOM 724 C C . LEU A 1 95 ? -10.750 -0.985 11.838 1.00 97.31 95 LEU A C 1
ATOM 726 O O . LEU A 1 95 ? -10.561 0.219 11.950 1.00 97.31 95 LEU A O 1
ATOM 730 N N . VAL A 1 96 ? -11.926 -1.544 12.139 1.00 98.00 96 VAL A N 1
ATOM 731 C CA . VAL A 1 96 ? -13.115 -0.787 12.571 1.00 98.00 96 VAL A CA 1
ATOM 732 C C . VAL A 1 96 ? -12.829 0.048 13.819 1.00 98.00 96 VAL A C 1
ATOM 734 O O . VAL A 1 96 ? -13.296 1.185 13.910 1.00 98.00 96 VAL A O 1
ATOM 737 N N . ALA A 1 97 ? -12.035 -0.470 14.758 1.00 98.06 97 ALA A N 1
ATOM 738 C CA . ALA A 1 97 ? -11.653 0.266 15.960 1.00 98.06 97 ALA A CA 1
ATOM 739 C C . ALA A 1 97 ? -10.801 1.517 15.661 1.00 98.06 97 ALA A C 1
ATOM 741 O O . ALA A 1 97 ? -10.894 2.505 16.391 1.00 98.06 97 ALA A O 1
ATOM 742 N N . ASN A 1 98 ? -10.012 1.501 14.580 1.00 98.25 98 ASN A N 1
ATOM 743 C CA . ASN A 1 98 ? -9.019 2.535 14.265 1.00 98.25 98 ASN A CA 1
ATOM 744 C C . ASN A 1 98 ? -9.338 3.361 13.000 1.00 98.25 98 ASN A C 1
ATOM 746 O O . ASN A 1 98 ? -8.708 4.394 12.759 1.00 98.25 98 ASN A O 1
ATOM 750 N N . ILE A 1 99 ? -10.341 2.953 12.218 1.00 96.94 99 ILE A N 1
ATOM 751 C CA . ILE A 1 99 ? -10.624 3.426 10.855 1.00 96.94 99 ILE A CA 1
ATOM 752 C C . ILE A 1 99 ? -10.744 4.945 10.733 1.00 96.94 99 ILE A C 1
ATOM 754 O O . ILE A 1 99 ? -10.159 5.542 9.836 1.00 96.94 99 ILE A O 1
ATOM 758 N N . ALA A 1 100 ? -11.447 5.589 11.665 1.00 96.25 100 ALA A N 1
ATOM 759 C CA . ALA A 1 100 ? -11.654 7.032 11.629 1.00 96.25 100 ALA A CA 1
ATOM 760 C C . ALA A 1 100 ? -10.352 7.814 11.870 1.00 96.25 100 ALA A C 1
ATOM 762 O O . ALA A 1 100 ? -10.177 8.903 11.324 1.00 96.25 100 ALA A O 1
ATOM 763 N N . CYS A 1 101 ? -9.439 7.278 12.688 1.00 97.50 101 CYS A N 1
ATOM 764 C CA . CYS A 1 101 ? -8.144 7.913 12.909 1.00 97.50 101 CYS A CA 1
ATOM 765 C C . CYS A 1 101 ? -7.231 7.707 11.701 1.00 97.50 101 CYS A C 1
ATOM 767 O O . CYS A 1 101 ? -6.692 8.687 11.190 1.00 97.50 101 CYS A O 1
ATOM 769 N N . ILE A 1 102 ? -7.128 6.462 11.220 1.00 96.06 102 ILE A N 1
ATOM 770 C CA . ILE A 1 102 ? -6.316 6.093 10.053 1.00 96.06 102 ILE A CA 1
ATOM 771 C C . ILE A 1 102 ? -6.719 6.937 8.841 1.00 96.06 102 ILE A C 1
ATOM 773 O O . ILE A 1 102 ? -5.870 7.588 8.242 1.00 96.06 102 ILE A O 1
ATOM 777 N N . GLU A 1 103 ? -8.016 7.017 8.532 1.00 94.62 103 GLU A N 1
ATOM 778 C CA . GLU A 1 103 ? -8.525 7.816 7.413 1.00 94.62 103 GLU A CA 1
ATOM 779 C C . GLU A 1 103 ? -8.127 9.291 7.523 1.00 94.62 103 GLU A C 1
ATOM 781 O O . GLU A 1 103 ? -7.651 9.902 6.561 1.00 94.62 103 GLU A O 1
ATOM 786 N N . ASN A 1 104 ? -8.275 9.859 8.721 1.00 94.56 104 ASN A N 1
ATOM 787 C CA . ASN A 1 104 ? -7.935 11.249 8.957 1.00 94.56 104 ASN A CA 1
ATOM 788 C C . ASN A 1 104 ? -6.427 11.500 8.804 1.00 94.56 104 ASN A C 1
ATOM 790 O O . ASN A 1 104 ? -6.059 12.579 8.338 1.00 94.56 104 ASN A O 1
ATOM 794 N N . GLN A 1 105 ? -5.568 10.543 9.177 1.00 94.25 105 GLN A N 1
ATOM 795 C CA . GLN A 1 105 ? -4.124 10.668 8.957 1.00 94.25 105 GLN A CA 1
ATOM 796 C C . GLN A 1 105 ? -3.756 10.492 7.492 1.00 94.25 105 GLN A C 1
ATOM 798 O O . GLN A 1 105 ? -3.084 11.362 6.952 1.00 94.25 105 GLN A O 1
ATOM 803 N N . ILE A 1 106 ? -4.287 9.479 6.799 1.00 89.81 106 ILE A N 1
ATOM 804 C CA . ILE A 1 106 ? -4.050 9.284 5.359 1.00 89.81 106 ILE A CA 1
ATOM 805 C C . ILE A 1 106 ? -4.361 10.568 4.573 1.00 89.81 106 ILE A C 1
ATOM 807 O O . ILE A 1 106 ? -3.580 10.980 3.718 1.00 89.81 106 ILE A O 1
ATOM 811 N N . ASN A 1 107 ? -5.460 11.252 4.906 1.00 90.00 107 ASN A N 1
ATOM 812 C CA . ASN A 1 107 ? -5.865 12.492 4.238 1.00 90.00 107 ASN A CA 1
ATOM 813 C C . ASN A 1 107 ? -5.028 13.733 4.593 1.00 90.00 107 ASN A C 1
ATOM 815 O O . ASN A 1 107 ? -5.042 14.710 3.839 1.00 90.00 107 ASN A O 1
ATOM 819 N N . ARG A 1 108 ? -4.387 13.765 5.766 1.00 93.06 108 ARG A N 1
ATOM 820 C CA . ARG A 1 108 ? -3.609 14.926 6.247 1.00 93.06 108 ARG A CA 1
ATOM 821 C C . ARG A 1 108 ? -2.113 14.764 6.054 1.00 93.06 108 ARG A C 1
ATOM 823 O O . ARG A 1 108 ? -1.401 15.769 6.048 1.00 93.06 108 ARG A O 1
ATOM 830 N N . SER A 1 109 ? -1.670 13.525 5.934 1.00 91.12 109 SER A N 1
ATOM 831 C CA . SER A 1 109 ? -0.282 13.165 5.785 1.00 91.12 109 SER A CA 1
ATOM 832 C C . SER A 1 109 ? 0.313 13.815 4.540 1.00 91.12 109 SER A C 1
ATOM 834 O O . SER A 1 109 ? -0.319 13.953 3.490 1.00 91.12 109 SER A O 1
ATOM 836 N N . ASN A 1 110 ? 1.566 14.232 4.673 1.00 94.25 110 ASN A N 1
ATOM 837 C CA . ASN A 1 110 ? 2.392 14.706 3.578 1.00 94.25 110 ASN A CA 1
ATOM 838 C C . ASN A 1 110 ? 3.389 13.646 3.101 1.00 94.25 110 ASN A C 1
ATOM 840 O O . ASN A 1 110 ? 4.321 14.035 2.400 1.00 94.25 110 ASN A O 1
ATOM 844 N N . CYS A 1 111 ? 3.208 12.367 3.455 1.00 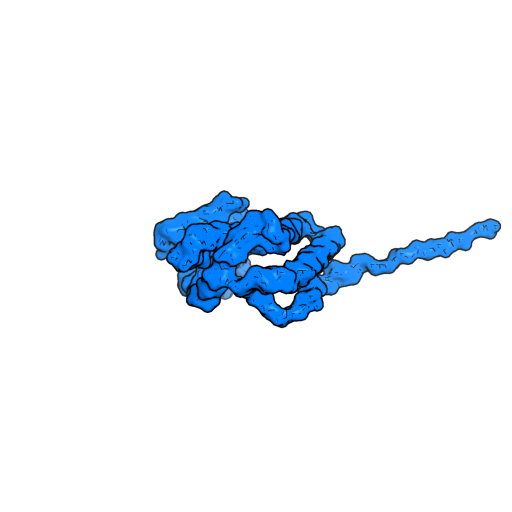92.69 111 CYS A N 1
ATOM 845 C CA . CYS A 1 111 ? 4.149 11.294 3.133 1.00 92.69 111 CYS A CA 1
ATOM 846 C C . CYS A 1 111 ? 4.474 11.232 1.644 1.00 92.69 111 CYS A C 1
ATOM 848 O O . CYS A 1 111 ? 5.635 11.375 1.295 1.00 92.69 111 CYS A O 1
ATOM 850 N N . ASN A 1 112 ? 3.469 11.219 0.760 1.00 91.50 112 ASN A N 1
ATOM 851 C CA . ASN A 1 112 ? 3.707 11.234 -0.688 1.00 91.50 112 ASN A CA 1
ATOM 852 C C . ASN A 1 112 ? 4.630 12.376 -1.149 1.00 91.50 112 ASN A C 1
ATOM 854 O O . ASN A 1 112 ? 5.515 12.181 -1.976 1.00 91.50 112 ASN A O 1
ATOM 858 N N . ARG A 1 113 ? 4.421 13.589 -0.620 1.00 94.19 113 ARG A N 1
ATOM 859 C CA . ARG A 1 113 ? 5.262 14.744 -0.955 1.00 94.19 113 ARG A CA 1
ATOM 860 C C . ARG A 1 113 ? 6.650 14.602 -0.340 1.00 94.19 113 ARG A C 1
ATOM 862 O O . ARG A 1 113 ? 7.615 14.822 -1.048 1.00 94.19 113 ARG A O 1
ATOM 869 N N . LYS A 1 114 ? 6.738 14.220 0.937 1.00 92.38 114 LYS A N 1
ATOM 870 C CA . LYS A 1 114 ? 8.011 14.020 1.635 1.00 92.38 114 LYS A CA 1
ATOM 871 C C . LYS A 1 114 ? 8.868 12.989 0.893 1.00 92.38 114 LYS A C 1
ATOM 873 O O . LYS A 1 114 ? 9.973 13.312 0.502 1.00 92.38 114 LYS A O 1
ATOM 878 N N . THR A 1 115 ? 8.311 11.825 0.572 1.00 91.75 115 THR A N 1
ATOM 879 C CA . THR A 1 115 ? 8.993 10.777 -0.196 1.00 91.75 115 THR A CA 1
ATOM 880 C C . THR A 1 115 ? 9.439 11.252 -1.581 1.00 91.75 115 THR A C 1
ATOM 882 O O . THR A 1 115 ? 10.511 10.876 -2.041 1.00 91.75 115 THR A O 1
ATOM 885 N N . ARG A 1 116 ? 8.647 12.095 -2.264 1.00 93.06 116 ARG A N 1
ATOM 886 C CA . ARG A 1 116 ? 9.072 12.714 -3.532 1.00 93.06 116 ARG A CA 1
ATOM 887 C C . ARG A 1 116 ? 10.255 13.651 -3.351 1.00 93.06 116 ARG A C 1
ATOM 889 O O . ARG A 1 116 ? 11.158 13.595 -4.175 1.00 93.06 116 ARG A O 1
ATOM 896 N N . ASP A 1 117 ? 10.213 14.491 -2.323 1.00 93.62 117 ASP A N 1
ATOM 897 C CA . ASP A 1 117 ? 11.274 15.447 -2.016 1.00 93.62 117 ASP A CA 1
ATOM 898 C C . ASP A 1 117 ? 12.566 14.687 -1.632 1.00 93.62 117 ASP A C 1
ATOM 900 O O . ASP A 1 117 ? 13.633 14.981 -2.163 1.00 93.62 117 ASP A O 1
ATOM 904 N N . ASP A 1 118 ? 12.461 13.640 -0.804 1.00 89.69 118 ASP A N 1
ATOM 905 C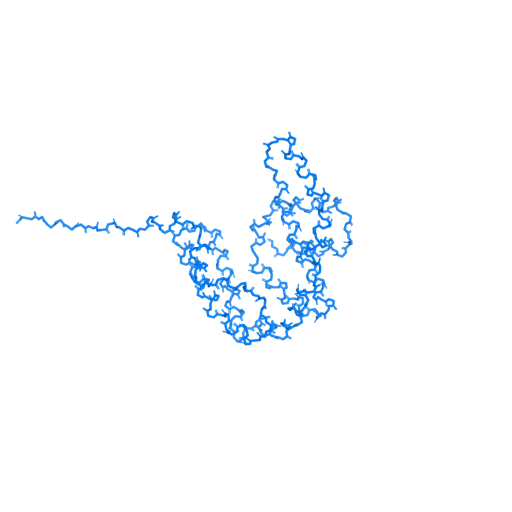 CA . ASP A 1 118 ? 13.596 12.817 -0.354 1.00 89.69 118 ASP A CA 1
ATOM 906 C C . ASP A 1 118 ? 14.250 12.017 -1.500 1.00 89.69 118 ASP A C 1
ATOM 908 O O . ASP A 1 118 ? 15.440 11.706 -1.449 1.00 89.69 118 ASP A O 1
ATOM 912 N N . LEU A 1 119 ? 13.487 11.683 -2.549 1.00 92.06 119 LEU A N 1
ATOM 913 C CA . LEU A 1 119 ? 13.962 10.924 -3.713 1.00 92.06 119 LEU A CA 1
ATOM 914 C C . LEU A 1 119 ? 14.174 11.788 -4.970 1.00 92.06 119 LEU A C 1
ATOM 916 O O . LEU A 1 119 ? 14.417 11.235 -6.047 1.00 92.06 119 LEU A O 1
ATOM 920 N N . GLU A 1 120 ? 14.080 13.118 -4.872 1.00 93.62 120 GLU A N 1
ATOM 921 C CA . GLU A 1 120 ? 14.187 14.026 -6.024 1.00 93.62 120 GLU A CA 1
ATOM 922 C C . GLU A 1 120 ? 15.560 13.914 -6.701 1.00 93.62 120 GLU A C 1
ATOM 924 O O . GLU A 1 120 ? 15.633 13.698 -7.909 1.00 93.62 120 GLU A O 1
ATOM 929 N N . GLU A 1 121 ? 16.647 13.940 -5.924 1.00 90.12 121 GLU A N 1
ATOM 930 C CA . GLU A 1 121 ? 18.010 13.844 -6.466 1.00 90.12 121 GLU A CA 1
ATOM 931 C C . GLU A 1 121 ? 18.265 12.507 -7.180 1.00 90.12 121 GLU A C 1
ATOM 933 O O . GLU A 1 121 ? 18.889 12.469 -8.243 1.00 90.12 121 GLU A O 1
ATOM 938 N N . LEU A 1 122 ? 17.751 11.401 -6.627 1.00 89.44 122 LEU A N 1
ATOM 939 C CA . LEU A 1 122 ? 17.853 10.082 -7.256 1.00 89.44 122 LEU A CA 1
ATOM 940 C C . LEU A 1 122 ? 17.078 10.044 -8.575 1.00 89.44 122 LEU A C 1
ATOM 942 O O . LEU A 1 122 ? 17.561 9.494 -9.564 1.00 89.44 122 LEU A O 1
ATOM 946 N N . LYS A 1 123 ? 15.881 10.632 -8.597 1.00 92.94 123 LYS A N 1
ATOM 947 C CA . LYS A 1 123 ? 15.061 10.710 -9.802 1.00 92.94 123 LYS A CA 1
ATOM 948 C C . LYS A 1 123 ? 15.773 11.499 -10.903 1.00 92.94 123 LYS A C 1
ATOM 950 O O . LYS A 1 123 ? 15.864 11.006 -12.025 1.00 92.94 123 LYS A O 1
ATOM 955 N N . ASP A 1 124 ? 16.305 12.674 -10.579 1.00 92.75 124 ASP A N 1
ATOM 956 C CA . ASP A 1 124 ? 17.035 13.521 -11.528 1.00 92.75 124 ASP A CA 1
ATOM 957 C C . ASP A 1 124 ? 18.263 12.790 -12.098 1.00 92.75 124 ASP A C 1
ATOM 959 O O . ASP A 1 124 ? 18.514 12.832 -13.304 1.00 92.75 124 ASP A O 1
ATOM 963 N N . TYR A 1 125 ? 18.988 12.046 -11.254 1.00 89.19 125 TYR A N 1
ATOM 964 C CA . TYR A 1 125 ? 20.116 11.212 -11.676 1.00 89.19 125 TYR A CA 1
ATOM 965 C C . TYR A 1 125 ? 19.708 10.103 -12.659 1.00 89.19 125 TYR A C 1
ATOM 967 O O . TYR A 1 125 ? 20.399 9.859 -13.654 1.00 89.19 125 TYR A O 1
ATOM 975 N N . ILE A 1 126 ? 18.578 9.433 -12.410 1.00 89.31 126 ILE A N 1
ATOM 976 C CA . ILE A 1 126 ? 18.044 8.414 -13.323 1.00 89.31 126 ILE A CA 1
ATOM 977 C C . ILE A 1 126 ? 17.678 9.056 -14.668 1.00 89.31 126 ILE A C 1
ATOM 979 O O . ILE A 1 126 ? 18.086 8.545 -15.712 1.00 89.31 126 ILE A O 1
ATOM 983 N N . GLU A 1 127 ? 16.972 10.191 -14.654 1.00 91.38 127 GLU A N 1
ATOM 984 C CA . GLU A 1 127 ? 16.569 10.915 -15.868 1.00 91.38 127 GLU A CA 1
ATOM 985 C C . GLU A 1 127 ? 17.778 11.395 -16.700 1.00 91.38 127 GLU A C 1
ATOM 987 O O . GLU A 1 127 ? 17.753 11.329 -17.937 1.00 91.38 127 GLU A O 1
ATOM 992 N N . GLU A 1 128 ? 18.863 11.832 -16.049 1.00 90.44 128 GLU A N 1
ATOM 993 C CA . GLU A 1 128 ? 20.122 12.196 -16.712 1.00 90.44 128 GLU A CA 1
ATOM 994 C C . GLU A 1 128 ? 20.731 10.990 -17.443 1.00 90.44 128 GLU A C 1
ATOM 996 O O . GLU A 1 128 ? 21.026 11.072 -18.639 1.00 90.44 128 GLU A O 1
ATOM 1001 N N . ILE A 1 129 ? 20.835 9.839 -16.771 1.00 86.75 129 ILE A N 1
ATOM 1002 C CA . ILE A 1 129 ? 21.390 8.611 -17.358 1.00 86.75 129 ILE A CA 1
ATOM 1003 C C . ILE A 1 129 ? 20.570 8.120 -18.549 1.00 86.75 129 ILE A C 1
ATOM 1005 O O . ILE A 1 129 ? 21.145 7.740 -19.573 1.00 86.75 129 ILE A O 1
ATOM 1009 N N . GLU A 1 130 ? 19.243 8.139 -18.454 1.00 89.12 130 GLU A N 1
ATOM 1010 C CA . GLU A 1 130 ? 18.386 7.736 -19.571 1.00 89.12 130 GLU A CA 1
ATOM 1011 C C . GLU A 1 130 ? 18.550 8.658 -20.775 1.00 89.12 130 GLU A C 1
ATOM 10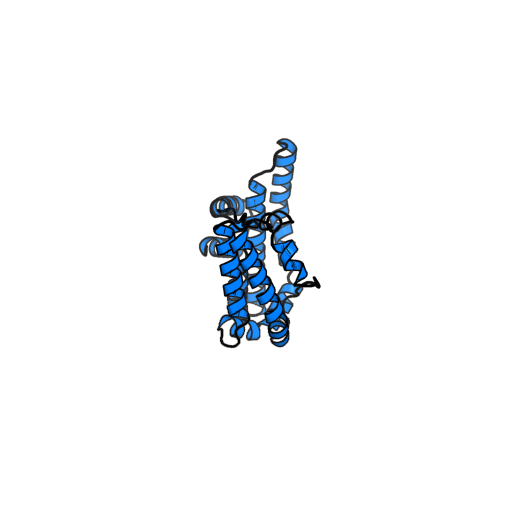13 O O . GLU A 1 130 ? 18.580 8.195 -21.919 1.00 89.12 130 GLU A O 1
ATOM 1018 N N . THR A 1 131 ? 18.707 9.958 -20.522 1.00 88.44 131 THR A N 1
ATOM 1019 C CA . THR A 1 131 ? 18.948 10.952 -21.569 1.00 88.44 131 THR A CA 1
ATOM 1020 C C . THR A 1 131 ? 20.296 10.719 -22.252 1.00 88.44 131 THR A C 1
ATOM 1022 O O . THR A 1 131 ? 20.387 10.794 -23.480 1.00 88.44 131 THR A O 1
ATOM 1025 N N . GLU A 1 132 ? 21.343 10.407 -21.485 1.00 87.69 132 GLU A N 1
ATOM 1026 C CA . GLU A 1 132 ? 22.684 10.151 -22.017 1.00 87.69 132 GLU A CA 1
ATOM 1027 C C . GLU A 1 132 ? 22.789 8.820 -22.772 1.00 87.69 132 GLU A C 1
ATOM 1029 O O . GLU A 1 132 ? 23.443 8.747 -23.818 1.00 87.69 132 GLU A O 1
ATOM 1034 N N . GLN A 1 133 ? 22.156 7.762 -22.259 1.00 85.56 133 GLN A N 1
ATOM 1035 C CA . GLN A 1 133 ? 22.284 6.401 -22.791 1.00 85.56 133 GLN A CA 1
ATOM 1036 C C . GLN A 1 133 ? 21.175 6.026 -23.784 1.00 85.56 133 GLN A C 1
ATOM 1038 O O . GLN A 1 133 ? 21.314 5.042 -24.514 1.00 85.56 133 GLN A O 1
ATOM 1043 N N . ASN A 1 134 ? 20.097 6.814 -23.855 1.00 83.06 134 ASN A N 1
ATOM 1044 C CA . ASN A 1 134 ? 18.915 6.562 -24.683 1.00 83.06 134 ASN A CA 1
ATOM 1045 C C . ASN A 1 134 ? 18.343 5.142 -24.473 1.00 83.06 134 ASN A C 1
ATOM 1047 O O . ASN A 1 134 ? 17.965 4.452 -25.426 1.00 83.06 134 ASN A O 1
ATOM 1051 N N . MET A 1 135 ? 18.317 4.694 -23.218 1.00 78.50 135 MET A N 1
ATOM 1052 C CA . MET A 1 135 ? 17.766 3.409 -22.791 1.00 78.50 135 MET A CA 1
ATOM 1053 C C . MET A 1 135 ? 17.068 3.557 -21.443 1.00 78.50 135 MET A C 1
ATOM 1055 O O . MET A 1 135 ? 17.453 4.412 -20.652 1.00 78.50 135 MET A O 1
ATOM 1059 N N . PHE A 1 136 ? 16.058 2.717 -21.207 1.00 77.00 136 PHE A N 1
ATOM 1060 C CA . PHE A 1 136 ? 15.374 2.666 -19.921 1.00 77.00 136 PHE A CA 1
ATOM 1061 C C . PHE A 1 136 ? 16.308 2.073 -18.867 1.00 77.00 136 PHE A C 1
ATOM 1063 O O . PHE A 1 136 ? 16.914 1.026 -19.114 1.00 77.00 136 PHE A O 1
ATOM 1070 N N . SER A 1 137 ? 16.443 2.746 -17.731 1.00 79.06 137 SER A N 1
ATOM 1071 C CA . SER A 1 137 ? 17.326 2.295 -16.658 1.00 79.06 137 SER A CA 1
ATOM 1072 C C . SER A 1 137 ? 16.608 1.334 -15.713 1.00 79.06 137 SER A C 1
ATOM 1074 O O . SER A 1 137 ? 15.531 1.652 -15.213 1.00 79.06 137 SER A O 1
ATOM 1076 N N . ASP A 1 138 ? 17.242 0.205 -15.377 1.00 82.38 138 ASP A N 1
ATOM 1077 C CA . ASP A 1 138 ? 16.758 -0.708 -14.325 1.00 82.38 138 ASP A CA 1
ATOM 1078 C C . ASP A 1 138 ? 16.627 0.006 -12.963 1.00 82.38 138 ASP A C 1
ATOM 1080 O O . ASP A 1 138 ? 15.818 -0.388 -12.126 1.00 82.38 138 ASP A O 1
ATOM 1084 N N . MET A 1 139 ? 17.332 1.131 -12.780 1.00 84.88 139 MET A N 1
ATOM 1085 C CA . MET A 1 139 ? 17.218 1.983 -11.593 1.00 84.88 139 MET A CA 1
ATOM 1086 C C . MET A 1 139 ? 15.816 2.573 -11.397 1.00 84.88 139 MET A C 1
ATOM 1088 O O . MET A 1 139 ? 15.489 2.972 -10.284 1.00 84.88 139 MET A O 1
ATOM 1092 N N . TRP A 1 140 ? 14.965 2.630 -12.430 1.00 88.12 140 TRP A N 1
ATOM 1093 C CA . TRP A 1 140 ? 13.567 3.029 -12.241 1.00 88.12 140 TRP A CA 1
ATOM 1094 C C . TRP A 1 140 ? 12.784 2.033 -11.391 1.00 88.12 140 TRP A C 1
ATOM 1096 O O . TRP A 1 140 ? 11.907 2.457 -10.640 1.00 88.12 140 TRP A O 1
ATOM 1106 N N . LEU A 1 141 ? 13.086 0.734 -11.491 1.00 86.88 141 LEU A N 1
ATOM 1107 C CA . LEU A 1 141 ? 12.467 -0.274 -10.629 1.00 86.88 141 LEU A CA 1
ATOM 1108 C C . LEU A 1 141 ? 12.937 -0.093 -9.186 1.00 86.88 141 LEU A C 1
ATOM 1110 O O . LEU A 1 141 ? 12.119 -0.101 -8.271 1.00 86.88 141 LEU A O 1
ATOM 1114 N N . ASP A 1 142 ? 14.228 0.171 -8.985 1.00 87.44 142 ASP A N 1
ATOM 1115 C CA . ASP A 1 142 ? 14.782 0.437 -7.655 1.00 87.44 142 ASP A CA 1
ATOM 1116 C C . ASP A 1 142 ? 14.205 1.729 -7.053 1.00 87.44 142 ASP A C 1
ATOM 1118 O O . ASP A 1 142 ? 13.839 1.760 -5.879 1.00 87.44 142 ASP A O 1
ATOM 1122 N N . TYR A 1 143 ? 14.037 2.777 -7.868 1.00 89.88 143 TYR A N 1
ATOM 1123 C CA . TYR A 1 143 ? 13.357 4.012 -7.480 1.00 89.88 143 TYR A CA 1
ATOM 1124 C C . TYR A 1 143 ? 11.902 3.761 -7.084 1.00 89.88 143 TYR A C 1
ATOM 1126 O O . TYR A 1 143 ? 11.466 4.252 -6.049 1.00 89.88 143 TYR A O 1
ATOM 1134 N N . GLN A 1 144 ? 11.143 2.997 -7.877 1.00 89.19 144 GLN A N 1
ATOM 1135 C CA . GLN A 1 144 ? 9.751 2.664 -7.556 1.00 89.19 144 GLN A CA 1
ATOM 1136 C C . GLN A 1 144 ? 9.653 1.840 -6.273 1.00 89.19 144 GLN A C 1
ATOM 1138 O O . GLN A 1 144 ? 8.812 2.138 -5.426 1.00 89.19 144 GLN A O 1
ATOM 1143 N N . CYS A 1 145 ? 10.540 0.860 -6.101 1.00 89.88 145 CYS A N 1
ATOM 1144 C CA . CYS A 1 145 ? 10.646 0.093 -4.871 1.00 89.88 145 CYS A CA 1
ATOM 1145 C C . CYS A 1 145 ? 10.887 1.004 -3.658 1.00 89.88 145 CYS A C 1
ATOM 1147 O O . CYS A 1 145 ? 10.139 0.940 -2.680 1.00 89.88 145 CYS A O 1
ATOM 1149 N N . LEU A 1 146 ? 11.903 1.873 -3.725 1.00 90.31 146 LEU A N 1
ATOM 1150 C CA . LEU A 1 146 ? 12.227 2.812 -2.650 1.00 90.31 146 LEU A CA 1
ATOM 1151 C C . LEU A 1 146 ? 11.077 3.769 -2.371 1.00 90.31 146 LEU A C 1
ATOM 1153 O O . LEU A 1 146 ? 10.745 3.994 -1.213 1.00 90.31 146 LEU A O 1
ATOM 1157 N N . PHE A 1 147 ? 10.449 4.294 -3.421 1.00 90.62 147 PHE A N 1
ATOM 1158 C CA . PHE A 1 147 ? 9.318 5.200 -3.306 1.00 90.62 147 PHE A CA 1
ATOM 1159 C C . PHE A 1 147 ? 8.186 4.568 -2.496 1.00 90.62 147 PHE A C 1
ATOM 1161 O O . PHE A 1 147 ? 7.739 5.146 -1.509 1.00 90.62 147 PHE A O 1
ATOM 1168 N N . VAL A 1 148 ? 7.759 3.361 -2.874 1.00 88.94 148 VAL A N 1
ATOM 1169 C CA . VAL A 1 148 ? 6.676 2.657 -2.179 1.00 88.94 148 VAL A CA 1
ATOM 1170 C C . VAL A 1 148 ? 7.083 2.325 -0.741 1.00 88.94 148 VAL A C 1
ATOM 1172 O O . VAL A 1 148 ? 6.341 2.625 0.191 1.00 88.94 148 VAL A O 1
ATOM 1175 N N . ALA A 1 149 ? 8.286 1.784 -0.525 1.00 89.12 149 ALA A N 1
ATOM 1176 C CA . ALA A 1 149 ? 8.753 1.428 0.815 1.00 89.12 149 ALA A CA 1
ATOM 1177 C C . ALA A 1 149 ? 8.849 2.647 1.753 1.00 89.12 149 ALA A C 1
ATOM 1179 O O . ALA A 1 149 ? 8.424 2.573 2.906 1.00 89.12 149 ALA A O 1
ATOM 1180 N N . MET A 1 150 ? 9.360 3.781 1.264 1.00 89.94 150 MET A N 1
ATOM 1181 C CA . MET A 1 150 ? 9.451 5.032 2.028 1.00 89.94 150 MET A CA 1
ATOM 1182 C C . MET A 1 150 ? 8.079 5.642 2.300 1.00 89.94 150 MET A C 1
ATOM 1184 O O . MET A 1 150 ? 7.853 6.174 3.386 1.00 89.94 150 MET A O 1
ATOM 1188 N N . GLU A 1 151 ? 7.156 5.563 1.342 1.00 90.06 151 GLU A N 1
ATOM 1189 C CA . GLU A 1 151 ? 5.786 6.031 1.534 1.00 90.06 151 GLU A CA 1
ATOM 1190 C C . GLU A 1 151 ? 5.074 5.199 2.615 1.00 90.06 151 GLU A C 1
ATOM 1192 O O . GLU A 1 151 ? 4.503 5.779 3.542 1.00 90.06 151 GLU A O 1
ATOM 1197 N N . ILE A 1 152 ? 5.196 3.865 2.576 1.00 90.00 152 ILE A N 1
ATOM 1198 C CA . ILE A 1 152 ? 4.677 2.960 3.615 1.00 90.00 152 ILE A CA 1
ATOM 1199 C C . ILE A 1 152 ? 5.303 3.270 4.977 1.00 90.00 152 ILE A C 1
ATOM 1201 O O . ILE A 1 152 ? 4.566 3.452 5.945 1.00 90.00 152 ILE A O 1
ATOM 1205 N N . ALA A 1 153 ? 6.636 3.360 5.069 1.00 90.50 153 ALA A N 1
ATOM 1206 C CA . ALA A 1 153 ? 7.335 3.656 6.323 1.00 90.50 153 ALA A CA 1
ATOM 1207 C C . ALA A 1 153 ? 6.869 4.990 6.925 1.00 90.50 153 ALA A C 1
ATOM 1209 O O . ALA A 1 153 ? 6.568 5.082 8.117 1.00 90.50 153 ALA A O 1
ATOM 1210 N N . CYS A 1 154 ? 6.728 6.015 6.084 1.00 92.94 154 CYS A N 1
ATOM 1211 C CA . CYS A 1 154 ? 6.226 7.311 6.510 1.00 92.94 154 CYS A CA 1
ATOM 1212 C C . CYS A 1 154 ? 4.784 7.221 7.031 1.00 92.94 154 CYS A C 1
ATOM 1214 O O . CYS A 1 154 ? 4.496 7.745 8.109 1.00 92.94 154 CYS A O 1
ATOM 1216 N N . TYR A 1 155 ? 3.880 6.540 6.314 1.00 92.50 155 TYR A N 1
ATOM 1217 C CA . TYR A 1 155 ? 2.501 6.352 6.775 1.00 92.50 155 TYR A CA 1
ATOM 1218 C C . TYR A 1 155 ? 2.439 5.559 8.080 1.00 92.50 155 TYR A C 1
ATOM 1220 O O . TYR A 1 155 ? 1.680 5.929 8.972 1.00 92.50 155 TYR A O 1
ATOM 1228 N N . ALA A 1 156 ? 3.247 4.508 8.220 1.00 92.00 156 ALA A N 1
ATOM 1229 C CA . ALA A 1 156 ? 3.334 3.714 9.438 1.00 92.00 156 ALA A CA 1
ATOM 1230 C C . ALA A 1 156 ? 3.740 4.583 10.633 1.00 92.00 156 ALA A C 1
ATOM 1232 O O . ALA A 1 156 ? 3.035 4.608 11.643 1.00 92.00 156 ALA A O 1
ATOM 1233 N N . SER A 1 157 ? 4.817 5.359 10.488 1.00 92.81 157 SER A N 1
ATOM 1234 C CA . SER A 1 157 ? 5.300 6.265 11.533 1.00 92.81 157 SER A CA 1
ATOM 1235 C C . SER A 1 157 ? 4.255 7.333 11.882 1.00 92.81 157 SER A C 1
ATOM 1237 O O . SER A 1 157 ? 3.916 7.509 13.055 1.00 92.81 157 SER A O 1
ATOM 1239 N N . ASP A 1 158 ? 3.647 7.984 10.883 1.00 94.25 158 ASP A N 1
ATOM 1240 C CA . ASP A 1 158 ? 2.623 9.017 11.096 1.00 94.25 158 ASP A CA 1
ATOM 1241 C C . ASP A 1 158 ? 1.364 8.456 11.785 1.00 94.25 158 ASP A C 1
ATOM 1243 O O . ASP A 1 158 ? 0.837 9.049 12.733 1.00 94.25 158 ASP A O 1
ATOM 1247 N N . ILE A 1 159 ? 0.901 7.270 11.379 1.00 96.25 159 ILE A N 1
ATOM 1248 C CA . ILE A 1 159 ? -0.232 6.584 12.013 1.00 96.25 159 ILE A CA 1
ATOM 1249 C C . ILE A 1 159 ? 0.134 6.151 13.435 1.00 96.25 159 ILE A C 1
ATOM 1251 O O . ILE A 1 159 ? -0.664 6.353 14.349 1.00 96.25 159 ILE A O 1
ATOM 1255 N N . SER A 1 160 ? 1.333 5.618 13.664 1.00 96.69 160 SER A N 1
ATOM 1256 C CA . SER A 1 160 ? 1.792 5.220 14.999 1.00 96.69 160 SER A CA 1
ATOM 1257 C C . SER A 1 160 ? 1.797 6.396 15.970 1.00 96.69 160 SER A C 1
ATOM 1259 O O . SER A 1 160 ? 1.236 6.317 17.068 1.00 96.69 160 SER A O 1
ATOM 1261 N N . GLN A 1 161 ? 2.357 7.528 15.538 1.00 96.19 161 GLN A N 1
ATOM 1262 C CA . GLN A 1 161 ? 2.478 8.734 16.353 1.00 96.19 161 GLN A CA 1
ATOM 1263 C C . GLN A 1 161 ? 1.116 9.360 16.678 1.00 96.19 161 GLN A C 1
ATOM 1265 O O . GLN A 1 161 ? 0.916 9.853 17.792 1.00 96.19 161 GLN A O 1
ATOM 1270 N N . ASN A 1 162 ? 0.172 9.339 15.731 1.00 97.69 162 ASN A N 1
ATOM 1271 C CA . ASN A 1 162 ? -1.092 10.065 15.866 1.00 97.69 162 ASN A CA 1
ATOM 1272 C C . ASN A 1 162 ? -2.302 9.195 16.250 1.00 97.69 162 ASN A C 1
ATOM 1274 O O . ASN A 1 162 ? -3.264 9.715 16.821 1.00 97.69 162 ASN A O 1
ATOM 1278 N N . CYS A 1 163 ? -2.278 7.901 15.936 1.00 97.81 163 CYS A N 1
ATOM 1279 C CA . CYS A 1 163 ? -3.362 6.944 16.178 1.00 97.81 163 CYS A CA 1
ATOM 1280 C C . CYS A 1 163 ? -2.965 5.803 17.125 1.00 97.81 163 CYS A C 1
ATOM 1282 O O . CYS A 1 163 ? -3.844 5.134 17.665 1.00 97.81 163 CYS A O 1
ATOM 1284 N N . GLY A 1 164 ? -1.669 5.618 17.386 1.00 97.69 164 GLY A N 1
ATOM 1285 C CA . GLY A 1 164 ? -1.140 4.584 18.269 1.00 97.69 164 GLY A CA 1
ATOM 1286 C C . GLY A 1 164 ? -0.722 3.310 17.533 1.00 97.69 164 GLY A C 1
ATOM 1287 O O . GLY A 1 164 ? -1.067 3.079 16.376 1.00 97.69 164 GLY A O 1
ATOM 1288 N N . LYS A 1 165 ? 0.015 2.454 18.250 1.00 96.88 165 LYS A N 1
ATOM 1289 C CA . LYS A 1 165 ? 0.659 1.253 17.696 1.00 96.88 165 LYS A CA 1
ATOM 1290 C C . LYS A 1 165 ? -0.318 0.246 17.076 1.00 96.88 165 LYS A C 1
ATOM 1292 O O . LYS A 1 165 ? -0.022 -0.337 16.049 1.00 96.88 165 LYS A O 1
ATOM 1297 N N . GLU A 1 166 ? -1.506 0.077 17.651 1.00 97.56 166 GLU A N 1
ATOM 1298 C CA . GLU A 1 166 ? -2.518 -0.835 17.095 1.00 97.56 166 GLU A CA 1
ATOM 1299 C C . GLU A 1 166 ? -3.027 -0.372 15.717 1.00 97.56 166 GLU A C 1
ATOM 1301 O O . GLU A 1 166 ? -3.239 -1.192 14.825 1.00 97.56 166 GLU A O 1
ATOM 1306 N N . ALA A 1 167 ? -3.176 0.945 15.522 1.00 97.44 167 ALA A N 1
ATOM 1307 C CA . ALA A 1 167 ? -3.557 1.525 14.238 1.00 97.44 167 ALA A CA 1
ATOM 1308 C C . ALA A 1 167 ? -2.438 1.387 13.194 1.00 97.44 167 ALA A C 1
ATOM 1310 O O . ALA A 1 167 ? -2.719 1.157 12.018 1.00 97.44 167 ALA A O 1
ATOM 1311 N N . GLU A 1 168 ? -1.179 1.518 13.617 1.00 95.88 168 GLU A N 1
ATOM 1312 C CA . GLU A 1 168 ? -0.012 1.250 12.772 1.00 95.88 168 GLU A CA 1
ATOM 1313 C C . GLU A 1 168 ? 0.003 -0.217 12.338 1.00 95.88 168 GLU A C 1
ATOM 1315 O O . GLU A 1 168 ? 0.033 -0.488 11.143 1.00 95.88 168 GLU A O 1
ATOM 1320 N N . ASP A 1 169 ? -0.088 -1.153 13.287 1.00 95.62 169 ASP A N 1
ATOM 1321 C CA . ASP A 1 169 ? 0.011 -2.589 13.018 1.00 95.62 169 ASP A CA 1
ATOM 1322 C C . ASP A 1 169 ? -1.081 -3.054 12.038 1.00 95.62 169 ASP A C 1
ATOM 1324 O O . ASP A 1 169 ? -0.786 -3.762 11.075 1.00 95.62 169 ASP A O 1
ATOM 1328 N N . VAL A 1 170 ? -2.330 -2.603 12.220 1.00 96.38 170 VAL A N 1
ATOM 1329 C CA . VAL A 1 170 ? -3.428 -2.951 11.301 1.00 96.38 170 VAL A CA 1
ATOM 1330 C C . VAL A 1 170 ? -3.263 -2.309 9.920 1.00 96.38 170 VAL A C 1
ATOM 1332 O O . VAL A 1 170 ? -3.575 -2.937 8.909 1.00 96.38 170 VAL A O 1
ATOM 1335 N N . SER A 1 171 ? -2.755 -1.074 9.850 1.00 93.88 171 SER A N 1
ATOM 1336 C CA . SER A 1 171 ? -2.513 -0.393 8.570 1.00 93.88 171 SER A CA 1
ATOM 1337 C C . SER A 1 171 ? -1.382 -1.067 7.804 1.00 93.88 171 SER A C 1
ATOM 1339 O O . SER A 1 171 ? -1.514 -1.308 6.607 1.00 93.88 171 SER A O 1
ATOM 1341 N N . MET A 1 172 ? -0.310 -1.432 8.508 1.00 91.06 172 MET A N 1
ATOM 1342 C CA . MET A 1 172 ? 0.814 -2.171 7.949 1.00 91.06 172 MET A CA 1
ATOM 1343 C C . MET A 1 172 ? 0.386 -3.540 7.451 1.00 91.06 172 MET A C 1
ATOM 1345 O O . MET A 1 172 ? 0.743 -3.892 6.335 1.00 91.06 172 MET A O 1
ATOM 1349 N N . GLU A 1 173 ? -0.427 -4.283 8.208 1.00 92.06 173 GLU A N 1
ATOM 1350 C CA . GLU A 1 173 ? -0.950 -5.570 7.744 1.00 92.06 173 GLU A CA 1
ATOM 1351 C C . GLU A 1 173 ? -1.751 -5.424 6.438 1.00 92.06 173 GLU A C 1
ATOM 1353 O O . GLU A 1 173 ? -1.567 -6.221 5.518 1.00 92.06 173 GLU A O 1
ATOM 1358 N N . ILE A 1 174 ? -2.602 -4.396 6.324 1.00 91.56 174 ILE A N 1
ATOM 1359 C CA . ILE A 1 174 ? -3.391 -4.139 5.109 1.00 91.56 174 ILE A CA 1
ATOM 1360 C C . ILE A 1 174 ? -2.494 -3.736 3.935 1.00 91.56 174 ILE A C 1
ATOM 1362 O O . ILE A 1 174 ? -2.674 -4.275 2.847 1.00 91.56 174 ILE A O 1
ATOM 1366 N N . LEU A 1 175 ? -1.550 -2.811 4.136 1.00 86.88 175 LEU A N 1
ATOM 1367 C CA . LEU A 1 175 ? -0.641 -2.351 3.081 1.00 86.88 175 LEU A CA 1
ATOM 1368 C C . LEU A 1 175 ? 0.238 -3.496 2.588 1.00 86.88 175 LEU A C 1
ATOM 1370 O O . LEU A 1 175 ? 0.277 -3.770 1.399 1.00 86.88 175 LEU A O 1
ATOM 1374 N N . ILE A 1 176 ? 0.857 -4.238 3.501 1.00 83.69 176 ILE A N 1
ATOM 1375 C CA . ILE A 1 176 ? 1.723 -5.367 3.167 1.00 83.69 176 ILE A CA 1
ATOM 1376 C C . ILE A 1 176 ? 0.967 -6.471 2.414 1.00 83.69 176 ILE A C 1
ATOM 1378 O O . ILE A 1 176 ? 1.475 -7.015 1.437 1.00 83.69 176 ILE A O 1
ATOM 1382 N N . ARG A 1 177 ? -0.236 -6.839 2.871 1.00 86.12 177 ARG A N 1
ATOM 1383 C CA . ARG A 1 177 ? -1.018 -7.914 2.234 1.00 86.12 177 ARG A CA 1
ATOM 1384 C C . ARG A 1 177 ? -1.717 -7.455 0.955 1.00 86.12 177 ARG A C 1
ATOM 1386 O O . ARG A 1 177 ? -2.045 -8.293 0.119 1.00 86.12 177 ARG A O 1
ATOM 1393 N N . GLY A 1 178 ? -2.036 -6.165 0.865 1.00 78.25 178 GLY A N 1
ATOM 1394 C CA . GLY A 1 178 ? -2.839 -5.579 -0.204 1.00 78.25 178 GLY A CA 1
ATOM 1395 C C . GLY A 1 178 ? -2.004 -5.021 -1.343 1.00 78.25 178 GLY A C 1
ATOM 1396 O O . GLY A 1 178 ? -2.471 -4.998 -2.480 1.00 78.25 178 GLY A O 1
ATOM 1397 N N . GLU A 1 179 ? -0.778 -4.594 -1.059 1.00 69.25 179 GLU A N 1
ATOM 1398 C CA . GLU A 1 179 ? 0.160 -4.181 -2.083 1.00 69.25 179 GLU A CA 1
ATOM 1399 C C . GLU A 1 179 ? 0.913 -5.374 -2.650 1.00 69.25 179 GLU A C 1
ATOM 1401 O O . GLU A 1 179 ? 1.422 -6.247 -1.946 1.00 69.25 179 GLU A O 1
ATOM 1406 N N . HIS A 1 180 ? 1.066 -5.353 -3.967 1.00 67.94 180 HIS A N 1
ATOM 1407 C CA . HIS A 1 180 ? 2.008 -6.209 -4.659 1.00 67.94 180 HIS A CA 1
ATOM 1408 C C . HIS A 1 180 ? 3.419 -5.629 -4.513 1.00 67.94 180 HIS A C 1
ATOM 1410 O O . HIS A 1 180 ? 4.064 -5.280 -5.500 1.00 67.94 180 HIS A O 1
ATOM 1416 N N . LEU A 1 181 ? 3.908 -5.499 -3.275 1.00 69.25 181 LEU A N 1
ATOM 1417 C CA . LEU A 1 181 ? 5.290 -5.083 -3.018 1.00 69.25 181 LEU A CA 1
ATOM 1418 C C . LEU A 1 181 ? 6.275 -5.967 -3.791 1.00 69.25 181 LEU A C 1
ATOM 1420 O O . LEU A 1 181 ? 7.279 -5.469 -4.270 1.00 69.25 181 LEU A O 1
ATOM 1424 N N . ASP A 1 182 ? 5.963 -7.248 -3.999 1.00 73.31 182 ASP A N 1
ATOM 1425 C CA . ASP A 1 182 ? 6.751 -8.171 -4.831 1.00 73.31 182 ASP A CA 1
ATOM 1426 C C . ASP A 1 182 ? 6.739 -7.835 -6.341 1.00 73.31 182 ASP A C 1
ATOM 1428 O O . ASP A 1 182 ? 7.574 -8.343 -7.096 1.00 73.31 182 ASP A O 1
ATOM 1432 N N . ASP A 1 183 ? 5.781 -7.033 -6.812 1.00 74.56 183 ASP A N 1
ATOM 1433 C CA . ASP A 1 183 ? 5.688 -6.590 -8.208 1.00 74.56 183 ASP A CA 1
ATOM 1434 C C . ASP A 1 183 ? 6.427 -5.269 -8.429 1.00 74.56 183 ASP A C 1
ATOM 1436 O O . ASP A 1 183 ? 7.095 -5.112 -9.450 1.00 74.56 183 ASP A O 1
ATOM 1440 N N . TYR A 1 184 ? 6.360 -4.34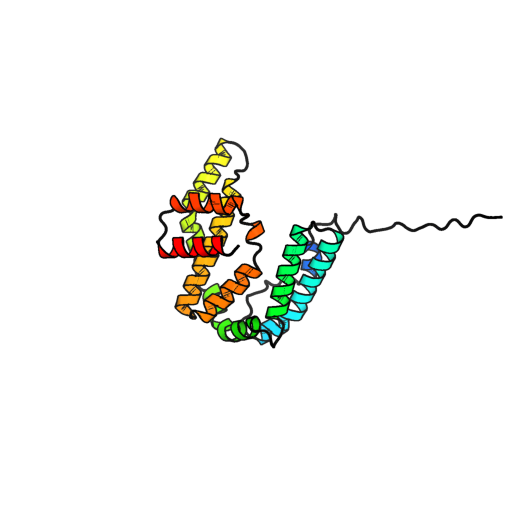6 -7.466 1.00 72.56 184 TYR A N 1
ATOM 1441 C CA . TYR A 1 184 ? 7.102 -3.078 -7.517 1.00 72.56 184 TYR A CA 1
ATOM 1442 C C . TYR A 1 184 ? 8.525 -3.189 -6.968 1.00 72.56 184 TYR A C 1
ATOM 1444 O O . TYR A 1 184 ? 9.394 -2.395 -7.316 1.00 72.56 184 TYR A O 1
ATOM 1452 N N . CYS A 1 185 ? 8.766 -4.169 -6.105 1.00 83.25 185 CYS A N 1
ATOM 1453 C CA . CYS A 1 185 ? 10.030 -4.397 -5.434 1.00 83.25 185 CYS A CA 1
ATOM 1454 C C . CYS A 1 185 ? 10.342 -5.901 -5.314 1.00 83.25 185 CYS A C 1
ATOM 1456 O O . CYS A 1 185 ? 10.268 -6.479 -4.218 1.00 83.25 185 CYS A O 1
ATOM 1458 N N . PRO A 1 186 ? 10.695 -6.556 -6.437 1.00 82.56 186 PRO A N 1
ATOM 1459 C CA . PRO A 1 186 ? 11.201 -7.924 -6.410 1.00 82.56 186 PRO A CA 1
ATOM 1460 C C . PRO A 1 186 ? 12.496 -8.010 -5.590 1.00 82.56 186 PRO A C 1
ATOM 1462 O O . PRO A 1 186 ? 13.197 -7.015 -5.415 1.00 82.56 186 PRO A O 1
ATOM 1465 N N . GLU A 1 187 ? 12.854 -9.213 -5.135 1.00 83.12 187 GLU A N 1
ATOM 1466 C CA . GLU A 1 187 ? 14.040 -9.466 -4.294 1.00 83.12 187 GLU A CA 1
ATOM 1467 C C . GLU A 1 187 ? 15.320 -8.804 -4.841 1.00 83.12 187 GLU A C 1
ATOM 1469 O O . GLU A 1 187 ? 16.043 -8.137 -4.105 1.00 83.12 187 GLU A O 1
ATOM 1474 N N . THR A 1 188 ? 15.551 -8.879 -6.156 1.00 81.25 188 THR A N 1
ATOM 1475 C CA . THR A 1 188 ? 16.705 -8.239 -6.808 1.00 81.25 188 THR A CA 1
ATOM 1476 C C . THR A 1 188 ? 16.704 -6.716 -6.679 1.00 81.25 188 THR A C 1
ATOM 1478 O O . THR A 1 188 ? 17.761 -6.117 -6.508 1.00 81.25 188 THR A O 1
ATOM 1481 N N . SER A 1 189 ? 15.530 -6.084 -6.744 1.00 82.81 189 SER A N 1
ATOM 1482 C CA . SER A 1 189 ? 15.394 -4.638 -6.552 1.00 82.81 189 SER A CA 1
ATOM 1483 C C . SER A 1 189 ? 15.448 -4.246 -5.082 1.00 82.81 189 SER A C 1
ATOM 1485 O O . SER A 1 189 ? 15.880 -3.140 -4.793 1.00 82.81 189 SER A O 1
ATOM 1487 N N . ARG A 1 190 ? 15.100 -5.132 -4.135 1.00 82.50 190 ARG A N 1
ATOM 1488 C CA . ARG A 1 190 ? 15.291 -4.868 -2.693 1.00 82.50 190 ARG A CA 1
ATOM 1489 C C . ARG A 1 190 ? 16.762 -4.718 -2.345 1.00 82.50 190 ARG A C 1
ATOM 1491 O O . ARG A 1 190 ? 17.133 -3.784 -1.640 1.00 82.50 190 ARG A O 1
ATOM 1498 N N . GLU A 1 191 ? 17.603 -5.621 -2.844 1.00 83.50 191 GLU A N 1
ATOM 1499 C CA . GLU A 1 191 ? 19.048 -5.555 -2.606 1.00 83.50 191 GLU A CA 1
ATOM 1500 C C . GLU A 1 191 ? 19.648 -4.264 -3.178 1.00 83.50 191 GLU A C 1
ATOM 1502 O O . GLU A 1 191 ? 20.370 -3.554 -2.476 1.00 83.50 191 GLU A O 1
ATOM 1507 N N . SER A 1 192 ? 19.299 -3.919 -4.421 1.00 84.25 192 SER A N 1
ATOM 1508 C CA . SER A 1 192 ? 19.745 -2.677 -5.062 1.00 84.25 192 SER A CA 1
ATOM 1509 C C . SER A 1 192 ? 19.201 -1.431 -4.358 1.00 84.25 192 SER A C 1
ATOM 1511 O O . SER A 1 192 ? 19.966 -0.509 -4.070 1.00 84.25 192 SER A O 1
ATOM 1513 N N . ALA A 1 193 ? 17.914 -1.418 -3.999 1.00 84.62 193 ALA A N 1
ATOM 1514 C CA . ALA A 1 193 ? 17.276 -0.350 -3.234 1.00 84.62 193 ALA A CA 1
ATOM 1515 C C . ALA A 1 193 ? 17.985 -0.116 -1.896 1.00 84.62 193 ALA A C 1
ATOM 1517 O O . ALA A 1 193 ? 18.258 1.027 -1.546 1.00 84.62 193 ALA A O 1
ATOM 1518 N N . LEU A 1 194 ? 18.360 -1.176 -1.173 1.00 84.19 194 LEU A N 1
ATOM 1519 C CA . LEU A 1 194 ? 19.124 -1.071 0.074 1.00 84.19 194 LEU A CA 1
ATOM 1520 C C . LEU A 1 194 ? 20.513 -0.449 -0.124 1.00 84.19 194 LEU A C 1
ATOM 1522 O O . LEU A 1 194 ? 21.000 0.242 0.770 1.00 84.19 194 LEU A O 1
ATOM 1526 N N . GLU A 1 195 ? 21.174 -0.684 -1.260 1.00 84.50 195 GLU A N 1
ATOM 1527 C CA . GLU A 1 195 ? 22.450 -0.030 -1.574 1.00 84.50 195 GLU A CA 1
ATOM 1528 C C . GLU A 1 195 ? 22.259 1.447 -1.931 1.00 84.50 195 GLU A C 1
ATOM 1530 O O . GLU A 1 195 ? 23.009 2.292 -1.441 1.00 84.50 195 GLU A O 1
ATOM 1535 N N . VAL A 1 196 ? 21.233 1.773 -2.722 1.00 83.00 196 VAL A N 1
ATOM 1536 C CA . VAL A 1 196 ? 20.870 3.162 -3.047 1.00 83.00 196 VAL A CA 1
ATOM 1537 C C . VAL A 1 196 ? 20.470 3.926 -1.783 1.00 83.00 196 VAL A C 1
ATOM 1539 O O . VAL A 1 196 ? 20.902 5.058 -1.589 1.00 83.00 196 VAL A O 1
ATOM 1542 N N . MET A 1 197 ? 19.749 3.283 -0.864 1.00 82.75 197 MET A N 1
ATOM 1543 C CA . MET A 1 197 ? 19.347 3.849 0.423 1.00 82.75 197 MET A CA 1
ATOM 1544 C C . MET A 1 197 ? 20.543 4.308 1.267 1.00 82.75 197 MET A C 1
ATOM 1546 O O . MET A 1 197 ? 20.445 5.318 1.949 1.00 82.75 197 MET A O 1
ATOM 1550 N N . LYS A 1 198 ? 21.702 3.637 1.191 1.00 82.31 198 LYS A N 1
ATOM 1551 C CA . LYS A 1 198 ? 22.927 4.078 1.895 1.00 82.31 198 LYS A CA 1
ATOM 1552 C C . LYS A 1 198 ? 23.522 5.367 1.326 1.00 82.31 198 LYS A C 1
ATOM 1554 O O . LYS A 1 198 ? 24.395 5.960 1.957 1.00 82.31 198 LYS A O 1
ATOM 1559 N N . MET A 1 199 ? 23.135 5.736 0.108 1.00 78.88 199 MET A N 1
ATOM 1560 C CA . MET A 1 199 ? 23.539 6.987 -0.532 1.00 78.88 199 MET A CA 1
ATOM 1561 C C . MET A 1 199 ? 22.593 8.134 -0.168 1.00 78.88 199 MET A C 1
ATOM 1563 O O . MET A 1 199 ? 22.968 9.291 -0.342 1.00 78.88 199 MET A O 1
ATOM 1567 N N . LEU A 1 200 ? 21.401 7.815 0.345 1.00 79.06 200 LEU A N 1
ATOM 1568 C CA . LEU A 1 200 ? 20.442 8.779 0.866 1.00 79.06 200 LEU A CA 1
ATOM 1569 C C . LEU A 1 200 ? 20.829 9.142 2.310 1.00 79.06 200 LEU A C 1
ATOM 1571 O O . LEU A 1 200 ? 21.173 8.272 3.110 1.00 79.06 200 LEU A O 1
ATOM 1575 N N . ASP A 1 201 ? 20.775 10.428 2.655 1.00 80.19 201 ASP A N 1
ATOM 1576 C CA . ASP A 1 201 ? 21.061 10.930 4.011 1.00 80.19 201 ASP A CA 1
ATOM 1577 C C . ASP A 1 201 ? 19.826 10.764 4.921 1.00 80.19 201 ASP A C 1
ATOM 1579 O O . ASP A 1 201 ? 19.268 11.739 5.421 1.00 80.19 201 ASP A O 1
ATOM 1583 N N . LEU A 1 202 ? 19.346 9.521 5.062 1.00 80.69 202 LEU A N 1
ATOM 1584 C CA . LEU A 1 202 ? 18.143 9.195 5.838 1.00 80.69 202 LEU A CA 1
ATOM 1585 C C . LEU A 1 202 ? 18.406 9.209 7.344 1.00 80.69 202 LEU A C 1
ATOM 1587 O O . LEU A 1 202 ? 19.505 8.899 7.820 1.00 80.69 202 LEU A O 1
ATOM 1591 N N . GLU A 1 203 ? 17.362 9.490 8.123 1.00 82.88 203 GLU A N 1
ATOM 1592 C CA . GLU A 1 203 ? 17.436 9.331 9.571 1.00 82.88 203 GLU A CA 1
ATOM 1593 C C . GLU A 1 203 ? 17.502 7.839 9.957 1.00 82.88 203 GLU A C 1
ATOM 1595 O O . GLU A 1 203 ? 16.947 6.965 9.292 1.00 82.88 203 GLU A O 1
ATOM 1600 N N . LEU A 1 204 ? 18.165 7.523 11.078 1.00 82.75 204 LEU A N 1
ATOM 1601 C CA . LEU A 1 204 ? 18.370 6.132 11.523 1.00 82.75 204 LEU A CA 1
ATOM 1602 C C . LEU A 1 204 ? 17.049 5.362 11.728 1.00 82.75 204 LEU A C 1
ATOM 1604 O O . LEU A 1 204 ? 17.007 4.143 11.548 1.00 82.75 204 LEU A O 1
ATOM 1608 N N . GLU A 1 205 ? 15.996 6.062 12.152 1.00 81.81 205 GLU A N 1
ATOM 1609 C CA . GLU A 1 205 ? 14.653 5.498 12.327 1.00 81.81 205 GLU A CA 1
ATOM 1610 C C . GLU A 1 205 ? 14.065 5.074 10.975 1.00 81.81 205 GLU A C 1
ATOM 1612 O O . GLU A 1 205 ? 13.702 3.913 10.808 1.00 81.81 205 GLU A O 1
ATOM 1617 N N . GLU A 1 206 ? 14.119 5.956 9.976 1.00 80.56 206 GLU A N 1
ATOM 1618 C CA . GLU A 1 206 ? 13.642 5.693 8.613 1.00 80.56 206 GLU A CA 1
ATOM 1619 C C . GLU A 1 206 ? 14.407 4.537 7.957 1.00 80.56 206 GLU A C 1
ATOM 1621 O O . GLU A 1 206 ? 13.807 3.633 7.377 1.00 80.56 206 GLU A O 1
ATOM 1626 N N . GLU A 1 207 ? 15.734 4.506 8.111 1.00 83.38 207 GLU A N 1
ATOM 1627 C CA . GLU A 1 207 ? 16.567 3.411 7.602 1.00 83.38 207 GLU A CA 1
ATOM 1628 C C . GLU A 1 207 ? 16.197 2.063 8.251 1.00 83.38 207 GLU A C 1
ATOM 1630 O O . GLU A 1 207 ? 16.252 1.006 7.614 1.00 83.38 207 GLU A O 1
ATOM 1635 N N . THR A 1 208 ? 15.830 2.081 9.535 1.00 85.56 208 THR A N 1
ATOM 1636 C CA . THR A 1 208 ? 15.419 0.879 10.269 1.00 85.56 208 THR A CA 1
ATOM 1637 C C . THR A 1 208 ? 14.054 0.387 9.797 1.00 85.56 208 THR A C 1
ATOM 1639 O O . THR A 1 208 ? 13.894 -0.811 9.552 1.00 85.56 208 THR A O 1
ATOM 1642 N N . ASP A 1 209 ? 13.096 1.293 9.617 1.00 83.94 209 ASP A N 1
ATOM 1643 C CA . ASP A 1 209 ? 11.753 0.960 9.142 1.00 83.94 209 ASP A CA 1
ATOM 1644 C C . ASP A 1 209 ? 11.786 0.386 7.723 1.00 83.94 209 ASP A C 1
ATOM 1646 O O . ASP A 1 209 ? 11.196 -0.666 7.468 1.00 83.94 209 ASP A O 1
ATOM 1650 N N . LEU A 1 210 ? 12.575 0.984 6.827 1.00 83.25 210 LEU A N 1
ATOM 1651 C CA . LEU A 1 210 ? 12.780 0.472 5.470 1.00 83.25 210 LEU A CA 1
ATOM 1652 C C . LEU A 1 210 ? 13.369 -0.940 5.464 1.00 83.25 210 LEU A C 1
ATOM 1654 O O . LEU A 1 210 ? 12.880 -1.820 4.753 1.00 83.25 210 LEU A O 1
ATOM 1658 N N . LYS A 1 211 ? 14.378 -1.206 6.301 1.00 86.38 211 LYS A N 1
ATOM 1659 C CA . LYS A 1 211 ? 14.947 -2.558 6.434 1.00 86.38 211 LYS A CA 1
ATOM 1660 C C . LYS A 1 211 ? 13.919 -3.569 6.925 1.00 86.38 211 LYS A C 1
ATOM 1662 O O . LYS A 1 211 ? 13.934 -4.706 6.456 1.00 86.38 211 LYS A O 1
ATOM 1667 N N . ASN A 1 212 ? 13.042 -3.181 7.849 1.00 84.94 212 ASN A N 1
ATOM 1668 C CA . ASN A 1 212 ? 11.983 -4.059 8.342 1.00 84.94 212 ASN A CA 1
ATOM 1669 C C . ASN A 1 212 ? 10.971 -4.380 7.235 1.00 84.94 212 ASN A C 1
ATOM 1671 O O . ASN A 1 212 ? 10.617 -5.548 7.066 1.00 84.94 212 ASN A O 1
ATOM 1675 N N . ILE A 1 213 ? 10.572 -3.383 6.439 1.00 83.12 213 ILE A N 1
ATOM 1676 C CA . ILE A 1 213 ? 9.691 -3.572 5.276 1.00 83.12 213 ILE A CA 1
ATOM 1677 C C . ILE A 1 213 ? 10.323 -4.557 4.286 1.00 83.12 213 ILE A C 1
ATOM 1679 O O . ILE A 1 213 ? 9.681 -5.529 3.895 1.00 83.12 213 ILE A O 1
ATOM 1683 N N . PHE A 1 214 ? 11.605 -4.379 3.957 1.00 83.56 214 PHE A N 1
ATOM 1684 C CA . PHE A 1 214 ? 12.309 -5.269 3.029 1.00 83.56 214 PHE A CA 1
ATOM 1685 C C . PHE A 1 214 ? 12.585 -6.673 3.576 1.00 83.56 214 PHE A C 1
ATOM 1687 O O . PHE A 1 214 ? 12.790 -7.580 2.780 1.00 83.56 214 PHE A O 1
ATOM 1694 N N . SER A 1 215 ? 12.609 -6.865 4.899 1.00 80.19 215 SER A N 1
ATOM 1695 C CA . SER A 1 215 ? 12.912 -8.163 5.532 1.00 80.19 215 SER A CA 1
ATOM 1696 C C . SER A 1 215 ? 11.675 -9.018 5.817 1.00 80.19 215 SER A C 1
ATOM 1698 O O . SER A 1 215 ? 11.808 -10.184 6.189 1.00 80.19 215 SER A O 1
ATOM 1700 N N . THR A 1 216 ? 10.476 -8.438 5.727 1.00 68.25 216 THR A N 1
ATOM 1701 C CA . THR A 1 216 ? 9.212 -9.128 6.045 1.00 68.25 216 THR A CA 1
ATOM 1702 C C . THR A 1 216 ? 8.692 -9.962 4.858 1.00 68.25 216 THR A C 1
ATOM 1704 O O . THR A 1 216 ? 7.778 -10.771 5.027 1.00 68.25 216 THR A O 1
ATOM 1707 N N . HIS A 1 217 ? 9.336 -9.839 3.690 1.00 55.53 217 HIS A N 1
ATOM 1708 C CA . HIS A 1 217 ? 9.035 -10.527 2.430 1.00 55.53 217 HIS A CA 1
ATOM 1709 C C . HIS A 1 217 ? 10.311 -10.984 1.738 1.00 55.53 217 HIS A C 1
ATOM 1711 O O . HIS A 1 217 ? 10.184 -11.811 0.812 1.00 55.53 217 HIS A O 1
#